Protein 5FV5 (pdb70)

Foldseek 3Di:
DDPDPPPDPQQKADQVQKFFLDAFPAEDDADWDKDKGWRIWGDDDDQKIKTKIKIATDDDWPLFWAWKWKACAAAPVDGIDTCDHPVVPHPNAHTPRIDMDMGIHGWDQGPPNQKIWGAKIKMKTAGRDDRGDVVCVVVDPHDRIDMAIEDDDDDDRRHDHGNYYTIMGGDSSDPPD

Solvent-accessible surface area: 9534 Å² total; per-residue (Å²): 195,67,117,48,84,118,134,36,96,71,66,66,4,38,99,104,53,16,33,30,24,24,161,24,140,104,56,66,126,62,62,1,87,27,64,4,74,8,55,15,3,42,55,9,93,111,64,23,2,45,3,41,1,18,3,78,11,76,27,25,115,50,105,1,1,16,34,1,29,0,40,57,15,58,13,54,110,34,32,77,60,40,1,29,0,41,119,57,138,32,116,98,14,132,68,0,32,140,14,82,16,88,6,83,0,67,5,87,67,10,120,75,104,32,39,10,17,3,68,69,14,46,0,45,1,37,2,4,92,89,74,14,30,90,105,43,8,121,89,31,165,63,61,91,62,13,44,1,37,4,0,37,41,154,42,154,132,22,67,2,202,50,12,33,14,3,27,47,0,8,107,105,4,43,86,128,120

Nearest PDB structures (foldseek):
  5fv6-assembly2_A  TM=9.639E-01  e=2.635E-34  Komagataella phaffii GS115
  5fv6-assembly1_B  TM=9.753E-01  e=4.651E-33  Komagataella phaffii GS115
  4uyr-assembly1_A  TM=8.757E-01  e=4.353E-15  Saccharomyces cerevisiae S288C
  4uyt-assembly1_A  TM=8.354E-01  e=1.433E-14  Saccharomyces cerevisiae S288C
  5ek5-assembly1_A  TM=3.889E-01  e=3.473E-01  Escherichia coli CFT073

Structure (mmCIF, N/CA/C/O backbone):
data_5FV5
#
_entry.id   5FV5
#
_cell.length_a   35.540
_cell.length_b   58.520
_cell.length_c   76.550
_cell.angle_alpha   90.00
_cell.angle_beta   90.00
_cell.angle_gamma   90.00
#
_symmetry.space_group_name_H-M   'P 21 21 21'
#
loop_
_entity.id
_entity.type
_entity.pdbx_description
1 polymer 'Flocculation protein FLO11'
2 non-polymer 'ACETATE ION'
3 water water
#
loop_
_atom_site.group_PDB
_atom_site.id
_atom_site.type_symbol
_atom_site.label_atom_id
_atom_site.label_alt_id
_atom_site.label_comp_id
_atom_site.label_asym_id
_atom_site.label_entity_id
_atom_site.label_seq_id
_atom_site.pdbx_PDB_ins_code
_atom_site.Cartn_x
_atom_site.Cartn_y
_atom_site.Cartn_z
_atom_site.occupancy
_atom_site.B_iso_or_equiv
_atom_site.auth_seq_id
_atom_site.auth_comp_id
_atom_site.auth_asym_id
_atom_site.auth_atom_id
_atom_site.pdbx_PDB_model_num
ATOM 1 N N . VAL A 1 1 ? 12.088 63.835 -17.369 1.00 35.41 16 VAL A N 1
ATOM 2 C CA . VAL A 1 1 ? 11.592 63.711 -15.989 1.00 31.14 16 VAL A CA 1
ATOM 3 C C . VAL A 1 1 ? 11.381 65.154 -15.380 1.00 34.74 16 VAL A C 1
ATOM 4 O O . VAL A 1 1 ? 10.389 65.771 -15.730 1.00 37.96 16 VAL A O 1
ATOM 8 N N . PRO A 1 2 ? 12.277 65.736 -14.560 1.00 33.07 17 PRO A N 1
ATOM 9 C CA . PRO A 1 2 ? 11.828 67.059 -14.033 1.00 28.90 17 PRO A CA 1
ATOM 10 C C . PRO A 1 2 ? 11.894 68.264 -15.000 1.00 29.45 17 P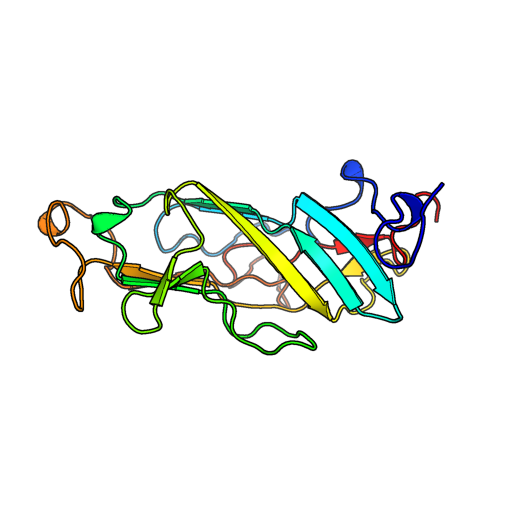RO A C 1
ATOM 11 O O . PRO A 1 2 ? 12.751 68.292 -15.909 1.00 35.82 17 PRO A O 1
ATOM 15 N N . ARG A 1 3 ? 11.017 69.252 -14.755 1.00 28.74 18 ARG A N 1
ATOM 16 C CA . ARG A 1 3 ? 10.928 70.495 -15.527 1.00 28.63 18 ARG A CA 1
ATOM 17 C C . ARG A 1 3 ? 11.573 71.686 -14.800 1.00 28.38 18 ARG A C 1
ATOM 18 O O . ARG A 1 3 ? 11.139 72.840 -14.935 1.00 26.67 18 ARG A O 1
ATOM 20 N N . GLY A 1 4 ? 12.638 71.397 -14.051 1.00 25.62 19 GLY A N 1
ATOM 21 C CA . GLY A 1 4 ? 13.413 72.422 -13.363 1.00 22.76 19 GLY A CA 1
ATOM 22 C C . GLY A 1 4 ? 14.227 71.792 -12.272 1.00 19.32 19 GLY A C 1
ATOM 23 O O . GLY A 1 4 ? 14.388 70.561 -12.239 1.00 25.69 19 GLY A O 1
ATOM 24 N N A SER A 1 5 ? 14.740 72.642 -11.379 0.50 22.87 20 SER A N 1
ATOM 25 N N B SER A 1 5 ? 14.752 72.625 -11.381 0.50 22.87 20 SER A N 1
ATOM 26 C CA A SER A 1 5 ? 15.615 72.243 -10.283 0.50 22.57 20 SER A CA 1
ATOM 27 C CA B SER A 1 5 ? 15.584 72.153 -10.299 0.50 23.03 20 SER A CA 1
ATOM 28 C C A SER A 1 5 ? 14.799 72.034 -9.024 0.50 24.00 20 SER A C 1
ATOM 29 C C B SER A 1 5 ? 14.781 72.003 -9.035 0.50 24.18 20 SER A C 1
ATOM 30 O O A SER A 1 5 ? 13.713 72.605 -8.887 0.50 25.58 20 SER A O 1
ATOM 31 O O B SER A 1 5 ? 13.700 72.584 -8.901 0.50 25.86 20 SER A O 1
ATOM 36 N N . HIS A 1 6 ? 15.337 71.223 -8.112 1.00 27.47 21 HIS A N 1
ATOM 37 C CA . HIS A 1 6 ? 14.751 70.978 -6.774 1.00 33.58 21 HIS A CA 1
ATOM 38 C C . HIS A 1 6 ? 13.425 70.160 -6.799 1.00 39.77 21 HIS A C 1
ATOM 39 O O . HIS A 1 6 ? 12.616 70.246 -5.864 1.00 44.41 21 HIS A O 1
ATOM 46 N N . MET A 1 7 ? 13.222 69.367 -7.863 1.00 37.04 22 MET A N 1
ATOM 47 C CA . MET A 1 7 ? 12.064 68.454 -8.001 1.00 40.92 22 MET A CA 1
ATOM 48 C C . MET A 1 7 ? 12.514 67.050 -8.370 1.00 46.00 22 MET A C 1
ATOM 49 O O . MET A 1 7 ? 11.712 66.249 -8.866 1.00 52.35 22 MET A O 1
ATOM 54 N N . SER A 1 8 ? 13.789 66.757 -8.145 1.00 47.28 23 SER A N 1
ATOM 55 C CA . SER A 1 8 ? 14.400 65.533 -8.633 1.00 49.91 23 SER A CA 1
ATOM 56 C C . SER A 1 8 ? 14.326 64.496 -7.523 1.00 47.11 23 SER A C 1
ATOM 57 O O . SER A 1 8 ? 14.901 64.687 -6.443 1.00 56.53 23 SER A O 1
ATOM 60 N N . SER A 1 9 ? 13.611 63.405 -7.791 1.00 36.32 24 SER A N 1
ATOM 61 C CA . SER A 1 9 ? 13.637 62.240 -6.916 1.00 38.20 24 SER A CA 1
ATOM 62 C C . SER A 1 9 ? 15.048 61.627 -6.776 1.00 32.28 24 SER A C 1
ATOM 63 O O . SER A 1 9 ? 15.341 61.018 -5.747 1.00 34.18 24 SER A O 1
ATOM 66 N N . GLY A 1 10 ? 15.920 61.816 -7.778 1.00 29.65 25 GLY A N 1
ATOM 67 C CA . GLY A 1 10 ? 17.296 61.256 -7.766 1.00 27.70 25 GLY A CA 1
ATOM 68 C C . GLY A 1 10 ? 18.246 61.789 -6.688 1.00 25.37 25 GLY A C 1
ATOM 69 O O . GLY A 1 10 ? 19.329 61.227 -6.463 1.00 24.78 25 GLY A O 1
ATOM 70 N N . LYS A 1 11 ? 17.877 62.897 -6.044 1.00 22.60 26 LYS A N 1
ATOM 71 C CA . LYS A 1 11 ? 18.685 63.465 -4.943 1.00 19.36 26 LYS A CA 1
ATOM 72 C C . LYS A 1 11 ? 18.117 63.098 -3.574 1.00 16.75 26 LYS A C 1
ATOM 73 O O . LYS A 1 11 ? 18.590 63.592 -2.556 1.00 16.90 26 LYS A O 1
ATOM 79 N N . THR A 1 12 ? 17.077 62.276 -3.563 1.00 16.68 27 THR A N 1
ATOM 80 C CA . THR A 1 12 ? 16.454 61.827 -2.342 1.00 16.66 27 THR A CA 1
ATOM 81 C C . THR A 1 12 ? 17.091 60.537 -1.809 1.00 16.03 27 THR A C 1
ATOM 82 O O . THR A 1 12 ? 17.273 59.553 -2.518 1.00 17.28 27 THR A O 1
ATOM 86 N N . CYS A 1 13 ? 17.427 60.572 -0.532 1.00 15.97 28 CYS A N 1
ATOM 87 C CA . CYS A 1 13 ? 18.040 59.443 0.158 1.00 15.65 28 CYS A CA 1
ATOM 88 C C . CYS A 1 13 ? 17.091 58.258 0.258 1.00 15.87 28 CYS A C 1
ATOM 89 O O . CYS A 1 13 ? 15.885 58.451 0.455 1.00 16.00 28 CYS A O 1
ATOM 92 N N . PRO A 1 14 ? 17.622 57.027 0.149 1.00 16.27 29 PRO A N 1
ATOM 93 C CA . PRO A 1 14 ? 16.830 55.865 0.560 1.00 16.29 29 PRO A CA 1
ATOM 94 C C . PRO A 1 14 ? 16.467 56.022 2.011 1.00 15.04 29 PRO A C 1
ATOM 95 O O . PRO A 1 14 ? 17.350 56.327 2.832 1.00 16.37 29 PRO A O 1
ATOM 99 N N . THR A 1 15 ? 15.195 55.835 2.348 1.00 16.57 30 THR A N 1
ATOM 100 C CA . THR A 1 15 ? 14.774 56.005 3.743 1.00 19.07 30 THR A CA 1
ATOM 101 C C . THR A 1 15 ? 15.430 54.977 4.665 1.00 18.79 30 THR A C 1
ATOM 102 O O . THR A 1 15 ? 15.666 55.269 5.840 1.00 17.55 30 THR A O 1
ATOM 106 N N . SER A 1 16 ? 15.769 53.793 4.143 1.00 17.69 31 SER A N 1
ATOM 107 C CA . SER A 1 16 ? 16.490 52.776 4.946 1.00 18.38 31 SER A CA 1
ATOM 108 C C . SER A 1 16 ? 17.875 53.202 5.390 1.00 17.89 31 SER A C 1
ATOM 109 O O . SER A 1 16 ? 18.425 52.635 6.343 1.00 22.17 31 SER A O 1
ATOM 112 N N . GLU A 1 17 ? 18.433 54.194 4.707 1.00 15.79 32 GLU A N 1
ATOM 113 C CA . GLU A 1 17 ? 19.765 54.689 5.018 1.00 16.56 32 GLU A CA 1
ATOM 114 C C . GLU A 1 17 ? 19.779 55.959 5.866 1.00 13.16 32 GLU A C 1
ATOM 115 O O . GLU A 1 17 ? 20.854 56.482 6.129 1.00 13.42 32 GLU A O 1
ATOM 121 N N . VAL A 1 18 ? 18.604 56.428 6.295 1.00 12.26 33 VAL A N 1
ATOM 122 C CA . VAL A 1 18 ? 18.495 57.583 7.157 1.00 11.53 33 VAL A CA 1
ATOM 123 C C . VAL A 1 18 ? 18.320 56.997 8.558 1.00 10.76 33 VAL A C 1
ATOM 124 O O . VAL A 1 18 ? 17.328 56.341 8.827 1.00 13.24 33 VAL A O 1
ATOM 128 N N . SER A 1 19 ? 19.305 57.188 9.430 1.00 10.77 34 SER A N 1
ATOM 129 C CA . SER A 1 19 ? 19.298 56.485 10.731 1.00 10.81 34 SER A CA 1
ATOM 130 C C . SER A 1 19 ? 20.122 57.232 11.771 1.00 9.41 34 SER A C 1
ATOM 131 O O . SER A 1 19 ? 20.824 58.200 11.437 1.00 9.75 34 SER A O 1
ATOM 134 N N . PRO A 1 20 ? 20.051 56.782 13.032 1.00 9.59 35 PRO A N 1
ATOM 135 C CA . PRO A 1 20 ? 20.826 57.489 14.054 1.00 9.72 35 PRO A CA 1
ATOM 136 C C . PRO A 1 20 ? 22.307 57.541 13.762 1.00 8.88 35 PRO A C 1
ATOM 137 O O . PRO A 1 20 ? 22.893 56.550 13.341 1.00 10.36 35 PRO A O 1
ATOM 141 N N . ALA A 1 21 ? 22.906 58.691 14.023 1.00 9.50 36 ALA A N 1
ATOM 142 C CA . ALA A 1 21 ? 24.356 58.852 13.869 1.00 9.56 36 ALA A CA 1
ATOM 143 C C . ALA A 1 21 ? 25.115 58.270 15.041 1.00 9.15 36 ALA A C 1
ATOM 144 O O . ALA A 1 21 ? 26.346 58.151 14.961 1.00 11.43 36 ALA A O 1
ATOM 146 N N . CYS A 1 22 ? 24.432 57.935 16.132 1.00 9.16 37 CYS A N 1
ATOM 147 C CA . CYS A 1 22 ? 25.064 57.311 17.286 1.00 8.58 37 CYS A CA 1
ATOM 148 C C . CYS A 1 22 ? 24.047 56.580 18.120 1.00 8.39 37 CYS A C 1
ATOM 149 O O . CYS A 1 22 ? 22.855 56.809 17.966 1.00 9.27 37 CYS A O 1
ATOM 152 N N . TYR A 1 23 ? 24.556 55.763 19.025 1.00 8.45 38 TYR A N 1
ATOM 153 C CA . TYR A 1 23 ? 23.780 54.961 19.923 1.00 8.92 38 TYR A CA 1
ATOM 154 C C . TYR A 1 23 ? 24.343 55.152 21.330 1.00 8.20 38 TYR A C 1
ATOM 155 O O . TYR A 1 23 ? 25.522 55.517 21.507 1.00 9.80 38 TYR A O 1
ATOM 164 N N . ALA A 1 24 ? 23.528 54.917 22.355 1.00 8.61 39 ALA A N 1
ATOM 165 C CA . ALA A 1 24 ? 23.979 55.073 23.748 1.00 9.79 39 ALA A CA 1
ATOM 166 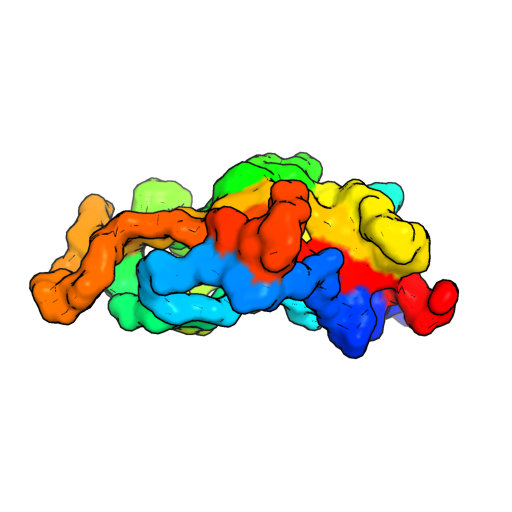C C . ALA A 1 24 ? 23.350 54.024 24.618 1.00 9.41 39 ALA A C 1
ATOM 167 O O . ALA A 1 24 ? 22.222 53.579 24.347 1.00 10.07 39 ALA A O 1
ATOM 169 N N . ASN A 1 25 ? 24.091 53.623 25.647 1.00 9.53 40 ASN A N 1
ATOM 170 C CA . ASN A 1 25 ? 23.525 52.798 26.699 1.00 9.60 40 ASN A CA 1
ATOM 171 C C . ASN A 1 25 ? 22.638 53.555 27.677 1.00 10.83 40 ASN A C 1
ATOM 172 O O . ASN A 1 25 ? 21.856 52.932 28.369 1.00 12.86 40 ASN A O 1
ATOM 177 N N . GLN A 1 26 ? 22.744 54.874 27.686 1.00 10.56 41 GLN A N 1
ATOM 178 C CA . GLN A 1 26 ? 21.944 55.726 28.559 1.00 11.07 41 GLN A CA 1
ATOM 179 C C . GLN A 1 26 ? 21.805 57.071 27.856 1.00 9.98 41 GLN A C 1
ATOM 180 O O . GLN A 1 26 ? 22.803 57.723 27.545 1.00 12.43 41 GLN A O 1
ATOM 186 N N . TRP A 1 27 ? 20.558 57.465 27.628 1.00 11.25 42 TRP A N 1
ATOM 187 C CA . TRP A 1 27 ? 20.200 58.805 27.165 1.00 12.06 42 TRP A CA 1
ATOM 188 C C . TRP A 1 27 ? 19.543 59.538 28.316 1.00 13.53 42 TRP A C 1
ATOM 189 O O . TRP A 1 27 ? 19.079 58.925 29.273 1.00 15.74 42 TRP A O 1
ATOM 200 N N . GLU A 1 28 ? 19.452 60.855 28.194 1.00 12.58 43 GLU A N 1
ATOM 201 C CA . GLU A 1 28 ? 18.670 61.655 29.146 1.00 13.98 43 GLU A CA 1
ATOM 202 C C . GLU A 1 2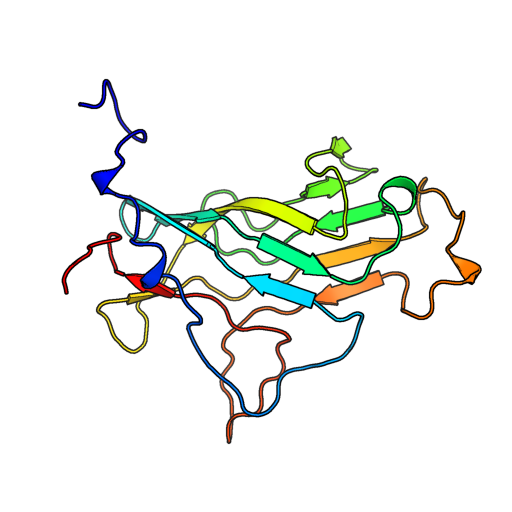8 ? 17.190 61.233 29.048 1.00 14.68 43 GLU A C 1
ATOM 203 O O . GLU A 1 28 ? 16.673 61.094 27.947 1.00 14.97 43 GLU A O 1
ATOM 209 N N . THR A 1 29 ? 16.514 61.056 30.175 1.00 16.14 44 THR A N 1
ATOM 210 C CA . THR A 1 29 ? 15.088 60.659 30.189 1.00 18.72 44 THR A CA 1
ATOM 211 C C . THR A 1 29 ? 14.231 61.600 31.046 1.00 18.42 44 THR A C 1
ATOM 212 O O . THR A 1 29 ? 13.135 61.241 31.487 1.00 20.73 44 THR A O 1
ATOM 216 N N . THR A 1 30 ? 14.721 62.819 31.255 1.00 16.31 45 THR A N 1
ATOM 217 C CA . THR A 1 30 ? 13.916 63.899 31.793 1.00 16.33 45 THR A CA 1
ATOM 218 C C . THR A 1 30 ? 12.817 64.286 30.793 1.00 15.06 45 THR A C 1
ATOM 219 O O . THR A 1 30 ? 12.973 64.127 29.570 1.00 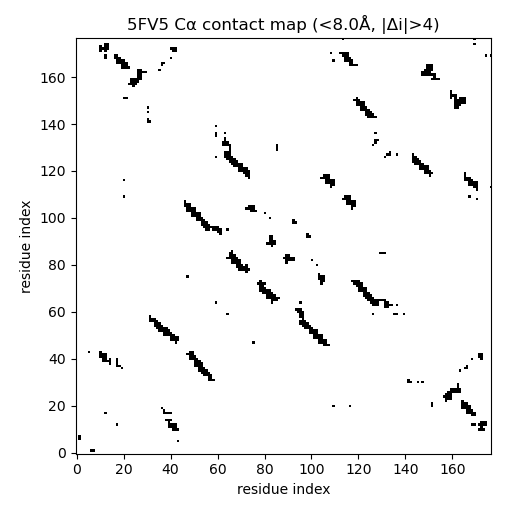15.02 45 THR A O 1
ATOM 223 N N . PHE A 1 31 ? 11.700 64.765 31.331 1.00 15.00 46 PHE A N 1
ATOM 224 C CA . PHE A 1 31 ? 10.610 65.341 30.554 1.00 12.97 46 PHE A CA 1
ATOM 225 C C . PHE A 1 31 ? 9.758 64.258 29.866 1.00 12.77 46 PHE A C 1
ATOM 226 O O . PHE A 1 31 ? 10.091 63.091 29.958 1.00 14.59 46 PHE A O 1
ATOM 234 N N . PRO A 1 32 ? 8.608 64.639 29.253 1.00 12.68 47 PRO A N 1
ATOM 235 C CA . PRO A 1 32 ? 7.746 63.576 28.768 1.00 13.34 47 PRO A CA 1
ATOM 236 C C . PRO A 1 32 ? 8.448 62.710 27.703 1.00 12.41 47 PRO A C 1
ATOM 237 O O . PRO A 1 32 ? 9.288 63.209 26.955 1.00 13.21 47 PRO A O 1
ATOM 241 N N . PRO A 1 33 ? 8.084 61.420 27.630 1.00 13.86 48 PRO A N 1
ATOM 242 C CA . PRO A 1 33 ? 8.671 60.581 26.611 1.00 13.97 48 PRO A CA 1
ATOM 243 C C . PRO A 1 33 ? 8.467 61.164 25.215 1.00 12.24 48 PRO A C 1
ATOM 244 O O . PRO A 1 33 ? 7.427 61.782 24.936 1.00 13.16 48 PRO A O 1
ATOM 248 N N . SER A 1 34 ? 9.472 60.978 24.361 1.00 10.98 49 SER A N 1
ATOM 249 C CA . SER A 1 34 ? 9.448 61.475 23.005 1.00 11.30 49 SER A CA 1
ATOM 250 C C . SER A 1 34 ? 10.169 60.533 22.051 1.00 10.31 49 SER A C 1
ATOM 251 O O . SER A 1 34 ? 11.056 59.768 22.457 1.00 12.29 49 SER A O 1
ATOM 254 N N . ASP A 1 35 ? 9.819 60.649 20.785 1.00 9.70 50 ASP A N 1
ATOM 255 C CA . ASP A 1 35 ? 10.485 59.966 19.682 1.00 9.54 50 ASP A CA 1
ATOM 256 C C . ASP A 1 35 ? 10.689 61.044 18.636 1.00 9.26 50 ASP A C 1
ATOM 257 O O . ASP A 1 35 ? 9.724 61.538 18.045 1.00 10.37 50 ASP A O 1
ATOM 262 N N . ILE A 1 36 ? 11.958 61.413 18.423 1.00 9.14 51 ILE A N 1
ATOM 263 C CA . ILE A 1 36 ? 12.306 62.563 17.594 1.00 9.56 51 ILE A CA 1
ATOM 264 C C . ILE A 1 36 ? 13.355 62.046 16.643 1.00 8.88 51 ILE A C 1
ATOM 265 O O . ILE A 1 36 ? 14.384 61.487 17.079 1.00 10.27 51 ILE A O 1
ATOM 270 N N . LYS A 1 37 ? 13.122 62.219 15.358 1.00 9.06 52 LYS A N 1
ATOM 271 C CA . LYS A 1 37 ? 13.975 61.546 14.384 1.00 10.32 52 LYS A CA 1
ATOM 272 C C . LYS A 1 37 ? 13.892 62.231 13.032 1.00 9.65 52 LYS A C 1
ATOM 273 O O . LYS A 1 37 ? 13.005 63.013 12.805 1.00 11.68 52 LYS A O 1
ATOM 279 N N . ILE A 1 38 ? 14.847 61.957 12.154 1.00 9.64 53 ILE A N 1
ATOM 280 C CA . ILE A 1 38 ? 14.772 62.376 10.751 1.00 8.78 53 ILE A CA 1
ATOM 281 C C . ILE A 1 38 ? 14.259 61.186 9.977 1.00 9.34 53 ILE A C 1
ATOM 282 O O . ILE A 1 38 ? 14.767 60.094 10.1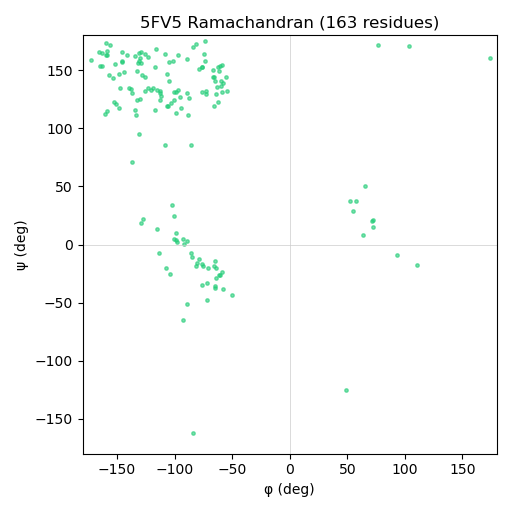33 1.00 10.14 53 ILE A O 1
ATOM 287 N N . THR A 1 39 ? 13.266 61.426 9.109 1.00 9.96 54 THR A N 1
ATOM 288 C CA . THR A 1 39 ? 12.641 60.345 8.368 1.00 10.81 54 THR A CA 1
ATOM 289 C C . THR A 1 39 ? 12.913 60.421 6.860 1.00 11.47 54 THR A C 1
ATOM 290 O O . THR A 1 39 ? 12.512 59.512 6.134 1.00 14.18 54 THR A O 1
ATOM 294 N N . GLY A 1 40 ? 13.541 61.500 6.382 1.00 11.29 55 GLY A N 1
ATOM 295 C CA . GLY A 1 40 ? 13.855 61.643 4.986 1.00 12.66 55 GLY A CA 1
ATOM 296 C C . GLY A 1 40 ? 14.863 62.749 4.809 1.00 11.04 55 GLY A C 1
ATOM 297 O O . GLY A 1 40 ? 14.956 63.660 5.641 1.00 11.89 55 GLY A O 1
ATOM 298 N N . ALA A 1 41 ? 15.632 62.640 3.732 1.00 11.60 56 ALA A N 1
ATOM 299 C CA . ALA A 1 41 ? 16.636 63.625 3.409 1.00 10.98 56 ALA A CA 1
ATOM 300 C C . ALA A 1 41 ? 16.770 63.716 1.894 1.00 12.11 56 ALA A C 1
ATOM 301 O O . ALA A 1 41 ? 16.613 62.714 1.191 1.00 13.37 56 ALA A O 1
ATOM 303 N N . THR A 1 42 ? 17.064 64.931 1.437 1.00 12.67 57 THR A N 1
ATOM 304 C CA . THR A 1 42 ? 17.303 65.233 0.031 1.00 12.52 57 THR A CA 1
ATOM 305 C C . THR A 1 42 ? 18.523 66.166 -0.049 1.00 13.18 57 THR A C 1
ATOM 306 O O . THR A 1 42 ? 18.618 67.181 0.682 1.00 13.93 57 THR A O 1
ATOM 310 N N . TRP A 1 43 ? 19.454 65.809 -0.904 1.00 12.72 58 TRP A N 1
ATOM 311 C CA . TRP A 1 43 ? 20.619 66.631 -1.126 1.00 14.67 58 TRP A CA 1
ATOM 312 C C . TRP A 1 43 ? 20.263 67.876 -1.916 1.00 14.09 58 TRP A C 1
ATOM 313 O O . TRP A 1 43 ? 19.570 67.782 -2.929 1.00 17.56 58 TRP A O 1
ATOM 324 N N . VAL A 1 44 ? 20.682 69.036 -1.426 1.00 14.47 59 VAL A N 1
ATOM 325 C CA . VAL A 1 44 ? 20.512 70.281 -2.173 1.00 14.86 59 VAL A CA 1
ATOM 326 C C . VAL A 1 44 ? 21.762 70.545 -2.991 1.00 16.72 59 VAL A C 1
ATOM 327 O O . VAL A 1 44 ? 21.724 70.512 -4.244 1.00 19.64 59 VAL A O 1
ATOM 331 N N . GLN A 1 45 ? 22.864 70.782 -2.287 1.00 15.10 60 GLN A N 1
ATOM 332 C CA . GLN A 1 45 ? 24.157 71.037 -2.907 1.00 16.22 60 GLN A CA 1
ATOM 333 C C . GLN A 1 45 ? 25.167 71.068 -1.797 1.00 15.34 60 GLN A C 1
ATOM 334 O O . GLN A 1 45 ? 24.812 71.368 -0.646 1.00 16.52 60 GLN A O 1
ATOM 340 N N . ASP A 1 46 ? 26.435 70.849 -2.129 1.00 18.29 61 ASP A N 1
ATOM 341 C CA . ASP A 1 46 ? 27.515 70.976 -1.150 1.00 18.11 61 ASP A CA 1
ATOM 342 C C . ASP A 1 46 ? 27.161 70.207 0.152 1.00 15.66 61 ASP A C 1
ATOM 343 O O . ASP A 1 46 ? 26.846 69.019 0.064 1.00 17.70 61 ASP A O 1
ATOM 348 N N . ASN A 1 47 ? 27.200 70.871 1.314 1.00 14.65 62 ASN A N 1
ATOM 349 C CA . ASN A 1 47 ? 26.867 70.236 2.596 1.00 13.79 62 ASN A CA 1
ATOM 350 C C . ASN A 1 47 ? 25.455 70.571 3.068 1.00 13.83 62 ASN A C 1
ATOM 351 O O . ASN A 1 47 ? 25.175 70.447 4.248 1.00 18.95 62 ASN A O 1
ATOM 356 N N . ILE A 1 48 ? 24.564 70.909 2.145 1.00 13.29 63 ILE A N 1
ATOM 357 C CA . ILE A 1 48 ? 23.228 71.359 2.512 1.00 13.64 63 ILE A CA 1
ATOM 358 C C . ILE A 1 48 ? 22.232 70.314 2.063 1.00 13.69 63 ILE A C 1
ATOM 359 O O . ILE A 1 48 ? 22.249 69.897 0.897 1.00 13.63 63 ILE A O 1
ATOM 364 N N . TYR A 1 49 ? 21.353 69.933 2.998 1.00 11.00 64 TYR A N 1
ATOM 365 C CA . TYR A 1 49 ? 20.302 68.958 2.749 1.00 10.65 64 TYR A CA 1
ATOM 366 C C . TYR A 1 49 ? 18.999 69.481 3.281 1.00 11.00 64 TYR A C 1
ATOM 367 O O . TYR A 1 49 ? 18.975 70.205 4.275 1.00 12.11 64 TYR A O 1
ATOM 376 N N . ASP A 1 50 ? 17.915 69.088 2.619 1.00 10.03 65 ASP A N 1
ATOM 377 C CA . ASP A 1 50 ? 16.571 69.293 3.152 1.00 11.69 65 ASP A CA 1
ATOM 378 C C . ASP A 1 50 ? 16.143 67.984 3.794 1.00 11.93 65 ASP A C 1
ATOM 379 O O . ASP A 1 50 ? 16.230 66.928 3.173 1.00 14.30 65 ASP A O 1
ATOM 384 N N . VAL A 1 51 ? 15.636 68.062 5.015 1.00 11.56 66 VAL A N 1
ATOM 385 C CA . VAL A 1 51 ? 15.280 66.877 5.755 1.00 11.62 66 VAL A CA 1
ATOM 386 C C . VAL A 1 51 ? 13.882 67.012 6.331 1.00 11.76 66 VAL A C 1
ATOM 387 O O . VAL A 1 51 ? 13.388 68.142 6.509 1.00 12.85 66 VAL A O 1
ATOM 391 N N . THR A 1 52 ? 13.274 65.862 6.631 1.00 10.63 67 THR A N 1
ATOM 392 C CA . THR A 1 52 ? 11.999 65.814 7.338 1.00 10.17 67 THR A CA 1
ATOM 393 C C . THR A 1 52 ? 12.264 65.363 8.759 1.00 9.25 67 THR A C 1
ATOM 394 O O . THR A 1 52 ? 12.793 64.266 8.991 1.00 9.65 67 THR A O 1
ATOM 398 N N . LEU A 1 53 ? 11.909 66.225 9.699 1.00 9.32 68 LEU A N 1
ATOM 399 C CA A LEU A 1 53 ? 11.980 65.874 11.104 0.60 9.15 68 LEU A CA 1
ATOM 400 C CA B LEU A 1 53 ? 11.975 65.930 11.125 0.40 9.42 68 LEU A CA 1
ATOM 401 C C . LEU A 1 53 ? 10.596 65.449 11.565 1.00 9.47 68 LEU A C 1
ATOM 402 O O . LEU A 1 53 ? 9.585 66.123 11.294 1.00 11.21 68 LEU A O 1
ATOM 411 N N . SER A 1 54 ? 10.564 64.332 12.268 1.00 9.31 69 SER A N 1
ATOM 412 C CA . SER A 1 54 ? 9.337 63.789 12.840 1.00 9.10 69 SER A CA 1
ATOM 413 C C . SER A 1 54 ? 9.446 63.875 14.376 1.00 9.26 69 SER A C 1
ATOM 414 O O . SER A 1 54 ? 10.467 63.488 14.955 1.00 10.09 69 SER A O 1
ATOM 417 N N . TYR A 1 55 ? 8.398 64.391 15.014 1.00 10.17 70 TYR A N 1
ATOM 418 C CA . TYR A 1 55 ? 8.317 64.526 16.439 1.00 10.35 70 TYR A CA 1
ATOM 419 C C . TYR A 1 55 ? 7.059 63.864 16.925 1.00 10.47 70 TYR A C 1
ATOM 420 O O . TYR A 1 55 ? 5.963 64.119 16.417 1.00 10.36 70 TYR A O 1
ATOM 429 N N . GLU A 1 56 ? 7.215 63.059 17.962 1.00 10.64 71 GLU A N 1
ATOM 430 C CA . GLU A 1 56 ? 6.105 62.481 18.697 1.00 11.58 71 GLU A CA 1
ATOM 431 C C . GLU A 1 56 ? 6.448 62.570 20.172 1.00 10.22 71 GLU A C 1
ATOM 432 O O . GLU A 1 56 ? 7.579 62.239 20.550 1.00 11.90 71 GLU A O 1
ATOM 438 N N . ALA A 1 57 ? 5.502 63.019 21.005 1.00 10.47 72 ALA A N 1
ATOM 439 C CA . ALA A 1 57 ? 5.795 63.111 22.428 1.00 12.17 72 ALA A CA 1
ATOM 440 C C . ALA A 1 57 ? 4.518 63.223 23.197 1.00 11.06 72 ALA A C 1
ATOM 441 O O . ALA A 1 57 ? 3.510 63.745 22.683 1.00 12.02 72 ALA A O 1
ATOM 443 N N . GLU A 1 58 ? 4.565 62.781 24.454 1.00 10.98 73 GLU A N 1
ATOM 444 C CA . GLU A 1 58 ? 3.441 62.932 25.355 1.00 12.06 73 GLU A CA 1
ATOM 445 C C . GLU A 1 58 ? 3.230 64.422 25.552 1.00 13.11 73 GLU A C 1
ATOM 446 O O . GLU A 1 58 ? 4.185 65.146 25.873 1.00 12.75 73 GLU A O 1
ATOM 452 N N . SER A 1 59 ? 1.975 64.866 25.362 1.00 12.14 74 SER A N 1
ATOM 453 C CA . SER A 1 59 ? 1.627 66.276 25.240 1.00 13.17 74 SER A CA 1
ATOM 454 C C . SER A 1 59 ? 0.266 66.605 25.837 1.00 13.79 74 SER A C 1
ATOM 455 O O . SER A 1 59 ? -0.553 65.729 26.069 1.00 17.84 74 SER A O 1
ATOM 458 N N . LEU A 1 60 ? 0.050 67.901 26.020 1.00 13.88 75 LEU A N 1
ATOM 459 C CA . LEU A 1 60 ? -1.285 68.468 26.209 1.00 15.31 75 LEU A CA 1
ATOM 460 C C . LEU A 1 60 ? -1.895 68.699 24.805 1.00 14.14 75 LEU A C 1
ATOM 461 O O . LEU A 1 60 ? -1.467 68.050 23.864 1.00 13.08 75 LEU A O 1
ATOM 466 N N . GLU A 1 61 ? -2.936 69.521 24.689 1.00 12.39 76 GLU A N 1
ATOM 467 C CA . GLU A 1 61 ? -3.632 69.711 23.427 1.00 12.80 76 GLU A CA 1
ATOM 468 C C . GLU A 1 61 ? -3.112 70.952 22.726 1.00 12.42 76 GLU A C 1
ATOM 469 O O . GLU A 1 61 ? -2.440 71.804 23.326 1.00 12.23 76 GLU A O 1
ATOM 475 N N . LEU A 1 62 ? -3.392 71.049 21.443 1.00 11.60 77 LEU A N 1
ATOM 476 C CA . LEU A 1 62 ? -2.950 72.217 20.671 1.00 12.42 77 LEU A CA 1
ATOM 477 C C . LEU A 1 62 ? -3.332 73.530 21.361 1.00 11.40 77 LEU A C 1
ATOM 478 O O . LEU A 1 62 ? -2.531 74.449 21.431 1.00 12.54 77 LEU A O 1
ATOM 483 N N . GLU A 1 63 ? -4.558 73.618 21.876 1.00 12.16 78 GLU A N 1
ATOM 484 C CA . GLU A 1 63 ? -5.001 74.835 22.535 1.00 12.56 78 GLU A CA 1
ATOM 485 C C . GLU A 1 63 ? -4.151 75.267 23.735 1.00 12.72 78 GLU A C 1
ATOM 486 O O . GLU A 1 63 ? -4.164 76.429 24.102 1.00 12.79 78 GLU A O 1
ATOM 492 N N . ASN A 1 64 ? -3.451 74.313 24.356 1.00 11.82 79 ASN A N 1
ATOM 493 C CA . ASN A 1 64 ? -2.603 74.577 25.499 1.00 11.53 79 ASN A CA 1
ATOM 494 C C . ASN A 1 64 ? -1.196 75.019 25.113 1.00 11.49 79 ASN A C 1
ATOM 495 O O . ASN A 1 64 ? -0.410 75.376 25.977 1.00 12.49 79 ASN A O 1
ATOM 500 N N . LEU A 1 65 ? -0.869 74.972 23.827 1.00 11.36 80 LEU A N 1
ATOM 501 C CA . LEU A 1 65 ? 0.510 75.157 23.409 1.00 10.29 80 LEU A CA 1
ATOM 502 C C . LEU A 1 65 ? 0.799 76.645 23.201 1.00 10.39 80 LEU A C 1
ATOM 503 O O . LEU A 1 65 ? 0.113 77.345 22.450 1.00 11.68 80 LEU A O 1
ATOM 508 N N . THR A 1 66 ? 1.844 77.122 23.865 1.00 10.33 81 THR A N 1
ATOM 509 C CA . THR A 1 66 ? 2.283 78.499 23.727 1.00 9.51 81 THR A CA 1
ATOM 510 C C . THR A 1 66 ? 3.285 78.633 22.585 1.00 10.62 81 THR A C 1
ATOM 511 O O . THR A 1 66 ? 3.146 79.513 21.712 1.00 10.48 81 THR A O 1
ATOM 515 N N . GLU A 1 67 ? 4.322 77.793 22.602 1.00 9.20 82 GLU A N 1
ATOM 516 C CA . GLU A 1 67 ? 5.365 77.872 21.602 1.00 8.88 82 GLU A CA 1
ATOM 517 C C . GLU A 1 67 ? 6.067 76.526 21.508 1.00 8.84 82 GLU A C 1
ATOM 518 O O . GLU A 1 67 ? 6.193 75.818 22.509 1.00 10.15 82 GLU A O 1
ATOM 524 N N . LEU A 1 68 ? 6.498 76.184 20.299 1.00 8.76 83 LEU A N 1
ATOM 525 C CA . LEU A 1 68 ? 7.185 74.911 20.051 1.00 9.00 83 LEU A CA 1
ATOM 526 C C . LEU A 1 68 ? 8.149 75.212 18.944 1.00 8.29 83 LEU A C 1
ATOM 527 O O . LEU A 1 68 ? 7.735 75.603 17.863 1.00 8.75 83 LEU A O 1
ATOM 532 N N . LYS A 1 69 ? 9.451 75.077 19.220 1.00 8.23 84 LYS A N 1
ATOM 533 C CA . LYS A 1 69 ? 10.455 75.507 18.257 1.00 8.68 84 LYS A CA 1
ATOM 534 C C . LYS A 1 69 ? 11.744 74.708 18.344 1.00 8.57 84 LYS A C 1
ATOM 535 O O . LYS A 1 69 ? 12.129 74.231 19.417 1.00 9.51 84 LYS A O 1
ATOM 541 N N A ILE A 1 70 ? 12.385 74.560 17.195 0.50 9.32 85 ILE A N 1
ATOM 542 N N B ILE A 1 70 ? 12.359 74.545 17.177 0.50 9.06 85 ILE A N 1
ATOM 543 C CA A ILE A 1 70 ? 13.734 74.056 17.103 0.50 10.44 85 ILE A CA 1
ATOM 544 C CA B ILE A 1 70 ? 13.731 74.112 17.037 0.50 9.86 85 ILE A CA 1
ATOM 545 C C A ILE A 1 70 ? 14.642 75.264 17.211 0.50 10.29 85 ILE A C 1
ATOM 546 C C B ILE A 1 70 ? 14.590 75.337 17.293 0.50 10.24 85 ILE A C 1
ATOM 547 O O A ILE A 1 70 ? 14.412 76.273 16.541 0.50 10.01 85 ILE A O 1
ATOM 548 O O B ILE A 1 70 ? 14.269 76.436 16.833 0.50 9.88 85 ILE A O 1
ATOM 557 N N . ILE A 1 71 ? 15.649 75.179 18.083 1.00 10.98 86 ILE A N 1
ATOM 558 C CA . ILE A 1 71 ? 16.616 76.262 18.239 1.00 11.62 86 ILE A CA 1
ATOM 559 C C . ILE A 1 71 ? 18.028 75.680 18.189 1.00 10.26 86 ILE A C 1
ATOM 560 O O . ILE A 1 71 ? 18.225 74.504 18.382 1.00 11.61 86 ILE A O 1
ATOM 565 N N . GLY A 1 72 ? 19.006 76.534 17.939 1.00 9.97 87 GLY A N 1
ATOM 566 C CA . GLY A 1 72 ? 20.384 76.048 17.812 1.00 10.59 87 GLY A CA 1
ATOM 567 C C . GLY A 1 72 ? 20.649 75.263 16.528 1.00 10.80 87 GLY A C 1
ATOM 568 O O . GLY A 1 72 ? 21.639 74.526 16.434 1.00 13.19 87 GLY A O 1
ATOM 569 N N . LEU A 1 73 ? 19.826 75.451 15.513 1.00 10.18 88 LEU A N 1
ATOM 570 C CA . LEU A 1 73 ? 19.969 74.719 14.262 1.00 11.05 88 LEU A CA 1
ATOM 571 C C . LEU A 1 73 ? 21.123 75.277 13.437 1.00 11.69 88 LEU A C 1
ATOM 572 O O . LEU A 1 73 ? 21.215 76.486 13.233 1.00 13.76 88 LEU A O 1
ATOM 577 N N . ASN A 1 74 ? 21.980 74.402 12.951 1.00 10.63 89 ASN A N 1
ATOM 578 C CA A ASN A 1 74 ? 23.031 74.819 12.018 0.70 11.17 89 ASN A CA 1
ATOM 579 C CA B ASN A 1 74 ? 23.030 74.807 12.015 0.30 11.33 89 ASN A CA 1
ATOM 580 C C . ASN A 1 74 ? 22.465 74.699 10.615 1.00 10.76 89 ASN A C 1
ATOM 581 O O . ASN A 1 74 ? 22.316 73.577 10.072 1.00 12.26 89 ASN A O 1
ATOM 590 N N . SER A 1 75 ? 22.111 75.849 10.047 1.00 11.85 90 SER A N 1
ATOM 591 C CA . SER A 1 75 ? 21.309 75.878 8.842 1.00 11.49 90 SER A CA 1
ATOM 592 C C . SER A 1 75 ? 21.597 77.157 8.072 1.00 12.79 90 SER A C 1
ATOM 593 O O . SER A 1 75 ? 21.758 78.220 8.681 1.00 14.76 90 SER A O 1
ATOM 596 N N . PRO A 1 76 ? 21.616 77.086 6.737 1.00 14.07 91 PRO A N 1
ATOM 597 C CA . PRO A 1 76 ? 21.762 78.332 5.965 1.00 15.61 91 PRO A CA 1
ATOM 598 C C . PRO A 1 76 ? 20.584 79.300 6.086 1.00 17.10 91 PRO A C 1
ATOM 599 O O . PRO A 1 76 ? 20.730 80.465 5.710 1.00 19.21 91 PRO A O 1
ATOM 603 N N . THR A 1 77 ? 19.415 78.818 6.537 1.00 16.31 92 THR A N 1
ATOM 604 C CA . THR A 1 77 ? 18.244 79.668 6.740 1.00 17.86 92 THR A CA 1
ATOM 605 C C . THR A 1 77 ? 18.049 80.087 8.212 1.00 17.72 92 THR A C 1
ATOM 606 O O . THR A 1 77 ? 17.020 80.649 8.545 1.00 25.03 92 THR A O 1
ATOM 610 N N . GLY A 1 78 ? 19.039 79.824 9.057 1.00 17.49 93 GLY A N 1
ATOM 611 C CA . GLY A 1 78 ? 19.086 80.332 10.411 1.00 18.96 93 GLY A CA 1
ATOM 612 C C . GLY A 1 78 ? 18.742 79.314 11.482 1.00 15.83 93 GLY A C 1
ATOM 613 O O . GLY A 1 78 ? 18.324 78.170 11.218 1.00 13.81 93 GLY A O 1
ATOM 614 N N . GLY A 1 79 ? 18.979 79.740 12.704 1.00 13.95 94 GLY A N 1
ATOM 615 C CA . GLY A 1 79 ? 19.059 78.845 13.835 1.00 11.83 94 GLY A CA 1
ATOM 616 C C . GLY A 1 79 ? 17.766 78.483 14.504 1.00 10.48 94 GLY A C 1
ATOM 617 O O . GLY A 1 79 ? 17.766 77.548 15.304 1.00 12.46 94 GLY A O 1
ATOM 618 N N . THR A 1 80 ? 16.676 79.160 14.161 1.00 11.18 95 THR A N 1
ATOM 619 C CA . THR A 1 80 ? 15.364 78.928 14.764 1.00 10.76 95 THR A CA 1
ATOM 620 C C . THR A 1 80 ? 14.371 78.410 13.745 1.00 11.04 95 THR A C 1
ATOM 621 O O . THR A 1 80 ? 14.247 78.992 12.684 1.00 11.44 95 THR A O 1
ATOM 625 N N . LYS A 1 81 ? 13.633 77.364 14.110 1.00 10.51 96 LYS A N 1
ATOM 626 C CA . LYS A 1 81 ? 12.483 76.927 13.315 1.00 10.50 96 LYS A CA 1
ATOM 627 C C . LYS A 1 81 ? 11.271 76.747 14.239 1.00 10.21 96 LYS A C 1
ATOM 628 O O . LYS A 1 81 ? 11.120 75.732 14.886 1.00 10.39 96 LYS A O 1
ATOM 634 N N . LEU A 1 82 ? 10.451 77.783 14.321 1.00 9.07 97 LEU A N 1
ATOM 635 C CA . LEU A 1 82 ? 9.182 77.710 15.034 1.00 8.96 97 LEU A CA 1
ATOM 636 C C . LEU A 1 82 ? 8.202 76.877 14.234 1.00 8.79 97 LEU A C 1
ATOM 637 O O . LEU A 1 82 ? 8.055 77.091 13.046 1.00 8.84 97 LEU A O 1
ATOM 642 N N . VAL A 1 83 ? 7.540 75.931 14.904 1.00 8.86 98 VAL A N 1
ATOM 643 C CA . VAL A 1 83 ? 6.405 75.220 14.281 1.00 8.45 98 VAL A CA 1
ATOM 644 C C . VAL A 1 83 ? 5.065 75.643 14.859 1.00 8.88 98 VAL A C 1
ATOM 645 O O . VAL A 1 83 ? 4.055 75.459 14.214 1.00 9.38 98 VAL A O 1
ATOM 649 N N . TRP A 1 84 ? 5.073 76.224 16.064 1.00 8.20 99 TRP A N 1
ATOM 650 C CA . TRP A 1 84 ? 3.899 76.844 16.640 1.00 8.76 99 TRP A CA 1
ATOM 651 C C . TRP A 1 84 ? 4.349 78.012 17.492 1.00 8.47 99 TRP A C 1
ATOM 652 O O . TRP A 1 84 ? 5.261 77.861 18.283 1.00 8.83 99 TRP A O 1
ATOM 663 N N . SER A 1 85 ? 3.688 79.155 17.366 1.00 8.38 100 SER A N 1
ATOM 664 C CA . SER A 1 85 ? 3.999 80.299 18.227 1.00 9.49 100 SER A CA 1
ATOM 665 C C . SER A 1 85 ? 2.826 81.265 18.286 1.00 9.44 100 SER A C 1
ATOM 666 O O . SER A 1 85 ? 2.465 81.863 17.274 1.00 9.60 100 SER A O 1
ATOM 669 N N . LEU A 1 86 ? 2.237 81.405 19.465 1.00 10.03 101 LEU A N 1
ATOM 670 C CA . LEU A 1 86 ? 1.187 82.407 19.645 1.00 10.39 101 LEU A CA 1
ATOM 671 C C . LEU A 1 86 ? 1.742 83.812 19.469 1.00 11.36 101 LEU A C 1
ATOM 672 O O . LEU A 1 86 ? 1.095 84.682 18.903 1.00 12.79 101 LEU A O 1
ATOM 677 N N . ASN A 1 87 ? 2.965 84.038 19.932 1.00 11.09 102 ASN A N 1
ATOM 678 C CA . ASN A 1 87 ? 3.536 85.368 19.818 1.00 12.16 102 ASN A CA 1
ATOM 679 C C . ASN A 1 87 ? 3.914 85.725 18.392 1.00 11.36 102 ASN A C 1
ATOM 680 O O . ASN A 1 87 ? 3.552 86.802 17.910 1.00 13.27 102 ASN A O 1
ATOM 685 N N . SER A 1 88 ? 4.612 84.818 17.713 1.00 10.14 103 SER A N 1
ATOM 686 C CA . SER A 1 88 ? 5.146 85.107 16.393 1.00 10.69 103 SER A CA 1
ATOM 687 C C . SER A 1 88 ? 4.241 84.722 15.233 1.00 10.04 103 SER A C 1
ATOM 688 O O . SER A 1 88 ? 4.581 84.940 14.079 1.00 10.09 103 SER A O 1
ATOM 691 N N . LYS A 1 89 ? 3.075 84.176 15.563 1.00 10.36 104 LYS A N 1
ATOM 692 C CA . LYS A 1 89 ? 1.958 83.924 14.650 1.00 9.69 104 LYS A CA 1
ATOM 693 C C . LYS A 1 89 ? 2.384 82.873 13.619 1.00 10.35 104 LYS A C 1
ATOM 694 O O . LYS A 1 89 ? 2.265 83.060 12.422 1.00 10.17 104 LYS A O 1
ATOM 700 N N . VAL A 1 90 ? 2.918 81.777 14.153 1.00 9.51 105 VAL A N 1
ATOM 701 C CA . VAL A 1 90 ? 3.286 80.600 13.374 1.00 9.69 105 VAL A CA 1
ATOM 702 C C . VAL A 1 90 ? 2.361 79.462 13.771 1.00 10.10 105 VAL A C 1
ATOM 703 O O . VAL A 1 90 ? 2.297 79.103 14.950 1.00 9.84 105 VAL A O 1
ATOM 707 N N . TYR A 1 91 ? 1.679 78.886 12.774 1.00 9.02 106 TYR A N 1
ATOM 708 C CA . TYR A 1 91 ? 0.651 77.909 13.043 1.00 10.14 106 TYR A CA 1
ATOM 709 C C . TYR A 1 91 ? 0.810 76.781 12.054 1.00 11.14 106 TYR A C 1
ATOM 710 O O . TYR A 1 91 ? -0.017 76.591 11.179 1.00 12.90 106 TYR A O 1
ATOM 719 N N . ASP A 1 92 ? 1.871 75.990 12.238 1.00 10.27 107 ASP A N 1
ATOM 720 C CA . ASP A 1 92 ? 2.285 75.035 11.238 1.00 10.46 107 ASP A CA 1
ATOM 721 C C . ASP A 1 92 ? 2.178 73.571 11.653 1.00 10.19 107 ASP A C 1
ATOM 722 O O . ASP A 1 92 ? 2.716 72.713 10.971 1.00 12.50 107 ASP A O 1
ATOM 727 N N . ILE A 1 93 ? 1.483 73.278 12.748 1.00 10.42 108 ILE A N 1
ATOM 728 C CA . ILE A 1 93 ? 1.170 71.907 13.165 1.00 10.33 108 ILE A CA 1
ATOM 729 C C . ILE A 1 93 ? -0.306 71.843 13.561 1.00 10.02 108 ILE A C 1
ATOM 730 O O . ILE A 1 93 ? -0.946 72.871 13.837 1.00 12.90 108 ILE A O 1
ATOM 735 N N . ASP A 1 94 ? -0.821 70.617 13.600 1.00 10.93 109 ASP A N 1
ATOM 736 C CA . ASP A 1 94 ? -2.211 70.355 14.019 1.00 12.89 109 ASP A CA 1
ATOM 737 C C . ASP A 1 94 ? -2.303 69.777 15.419 1.00 13.08 109 ASP A C 1
ATOM 738 O O . ASP A 1 94 ? -3.330 69.891 16.077 1.00 15.40 109 ASP A O 1
ATOM 743 N N . ASN A 1 95 ? -1.244 69.113 15.868 1.00 12.40 110 ASN A N 1
ATOM 744 C CA . ASN A 1 95 ? -1.258 68.433 17.141 1.00 12.75 110 ASN A CA 1
ATOM 745 C C . ASN A 1 95 ? 0.160 68.415 17.688 1.00 12.49 110 ASN A C 1
ATOM 746 O O . ASN A 1 95 ? 1.033 67.853 17.051 1.00 12.94 110 ASN A O 1
ATOM 751 N N . PRO A 1 96 ? 0.370 68.982 18.871 1.00 11.32 111 PRO A N 1
ATOM 752 C CA . PRO A 1 96 ? 1.733 68.973 19.392 1.00 11.04 111 PRO A CA 1
ATOM 753 C C . PRO A 1 96 ? 2.287 67.576 19.606 1.00 11.00 111 PRO A C 1
ATOM 754 O O . PRO A 1 96 ? 3.521 67.447 19.683 1.00 13.01 111 PRO A O 1
ATOM 758 N N . ALA A 1 97 ? 1.436 66.574 19.839 1.00 11.92 112 ALA A N 1
ATOM 759 C CA . ALA A 1 97 ? 1.876 65.213 20.116 1.00 12.57 112 ALA A CA 1
ATOM 760 C C . ALA A 1 97 ? 2.462 64.515 18.914 1.00 11.55 112 ALA A C 1
ATOM 761 O O . ALA A 1 97 ? 3.176 63.549 19.098 1.00 11.66 112 ALA A O 1
ATOM 763 N N . LYS A 1 98 ? 2.183 64.952 17.684 1.00 11.36 113 LYS A N 1
ATOM 764 C CA . LYS A 1 98 ? 2.640 64.210 16.499 1.00 12.55 113 LYS A CA 1
ATOM 765 C C . LYS A 1 98 ? 2.619 65.137 15.296 1.00 12.23 113 LYS A C 1
ATOM 766 O O . LYS A 1 98 ? 1.575 65.569 14.859 1.00 14.21 113 LYS A O 1
ATOM 772 N N . TRP A 1 99 ? 3.793 65.461 14.776 1.00 11.27 114 TRP A N 1
ATOM 773 C CA . TRP A 1 99 ? 3.955 66.394 13.686 1.00 11.25 114 TRP A CA 1
ATOM 774 C C . TRP A 1 99 ? 5.272 66.187 12.990 1.00 9.87 114 TRP A C 1
ATOM 775 O O . TRP A 1 99 ? 6.189 65.540 13.511 1.00 11.00 114 TRP A O 1
ATOM 786 N N . THR A 1 100 ? 5.329 66.755 11.799 1.00 10.58 115 THR A N 1
ATOM 787 C CA . THR A 1 100 ? 6.587 66.794 11.040 1.00 9.88 115 THR A CA 1
ATOM 788 C C . THR A 1 100 ? 6.843 68.233 10.581 1.00 11.33 115 THR A C 1
ATOM 789 O O . THR A 1 100 ? 5.933 69.052 10.533 1.00 11.87 115 THR A O 1
ATOM 793 N N . THR A 1 101 ? 8.121 68.537 10.323 1.00 10.68 116 THR A N 1
ATOM 794 C CA . THR A 1 101 ? 8.492 69.784 9.687 1.00 10.35 116 THR A CA 1
ATOM 795 C C . THR A 1 101 ? 9.631 69.477 8.730 1.00 10.53 116 THR A C 1
ATOM 796 O O . THR A 1 101 ? 10.254 68.413 8.823 1.00 12.57 116 THR A O 1
ATOM 800 N N . THR A 1 102 ? 9.890 70.384 7.797 1.00 11.12 117 THR A N 1
ATOM 801 C CA . THR A 1 102 ? 11.055 70.256 6.950 1.00 11.67 117 THR A CA 1
ATOM 802 C C . THR A 1 102 ? 12.083 71.265 7.426 1.00 12.63 117 THR A C 1
ATOM 803 O O . THR A 1 102 ? 11.749 72.384 7.791 1.00 14.13 117 THR A O 1
ATOM 807 N N . LEU A 1 103 ? 13.343 70.860 7.424 1.00 12.54 118 LEU A N 1
ATOM 808 C CA . LEU A 1 103 ? 14.455 71.725 7.753 1.00 12.16 118 LEU A CA 1
ATOM 809 C C . LEU A 1 103 ? 15.485 71.728 6.667 1.00 14.13 118 LEU A C 1
ATOM 810 O O . LEU A 1 103 ? 15.751 70.676 6.081 1.00 16.06 118 LEU A O 1
ATOM 815 N N . ARG A 1 104 ? 16.105 72.880 6.443 1.00 11.00 119 ARG A N 1
ATOM 816 C CA . ARG A 1 104 ? 17.270 72.924 5.566 1.00 11.33 119 ARG A CA 1
ATOM 817 C C . ARG A 1 104 ? 18.468 73.018 6.478 1.00 12.61 119 ARG A C 1
ATOM 818 O O . ARG A 1 104 ? 18.566 73.923 7.295 1.00 13.10 119 ARG A O 1
ATOM 826 N N . VAL A 1 105 ? 19.362 72.053 6.361 1.00 10.88 120 VAL A N 1
ATOM 827 C CA . VAL A 1 105 ? 20.437 71.885 7.332 1.00 10.83 120 VAL A CA 1
ATOM 828 C C . VAL A 1 105 ? 21.806 71.789 6.703 1.00 11.33 120 VAL A C 1
ATOM 829 O O . VAL A 1 105 ? 21.968 71.257 5.629 1.00 11.62 120 VAL A O 1
ATOM 833 N N . TYR A 1 106 ? 22.783 72.316 7.416 1.00 10.69 121 TYR A N 1
ATOM 834 C CA . TYR A 1 106 ? 24.187 72.001 7.154 1.00 11.46 121 TYR A CA 1
ATOM 835 C C . TYR A 1 106 ? 24.528 70.636 7.749 1.00 12.33 121 TYR A C 1
ATOM 836 O O . TYR A 1 106 ? 23.951 70.197 8.760 1.00 12.26 121 TYR A O 1
ATOM 845 N N . THR A 1 107 ? 25.495 69.980 7.116 1.00 12.52 122 THR A N 1
ATOM 846 C CA . THR A 1 107 ? 25.964 68.685 7.554 1.00 11.65 122 THR A CA 1
ATOM 847 C C . THR A 1 107 ? 27.465 68.658 7.628 1.00 12.98 122 THR A C 1
ATOM 848 O O . THR A 1 107 ? 28.142 69.502 7.048 1.00 14.81 122 THR A O 1
ATOM 852 N N . LYS A 1 108 ? 27.948 67.624 8.314 1.00 13.74 123 LYS A N 1
ATOM 853 C CA . LYS A 1 108 ? 29.355 67.289 8.352 1.00 15.08 123 LYS A CA 1
ATOM 854 C C . LYS A 1 108 ? 29.548 65.817 8.037 1.00 13.57 123 LYS A C 1
ATOM 855 O O . LYS A 1 108 ? 28.620 65.030 8.148 1.00 13.96 123 LYS A O 1
ATOM 861 N N . SER A 1 109 ? 30.771 65.447 7.634 1.00 16.87 124 SER A N 1
ATOM 862 C CA . SER A 1 109 ? 31.083 64.029 7.418 1.00 17.46 124 SER A CA 1
ATOM 863 C C . SER A 1 109 ? 30.884 63.242 8.705 1.00 16.47 124 SER A C 1
ATOM 864 O O . SER A 1 109 ? 31.286 63.675 9.788 1.00 18.98 124 SER A O 1
ATOM 867 N N . SER A 1 110 ? 30.267 62.077 8.583 1.00 14.61 125 SER A N 1
ATOM 868 C CA . SER A 1 110 ? 30.157 61.153 9.735 1.00 14.43 125 SER A CA 1
ATOM 869 C C . SER A 1 110 ? 31.450 60.343 9.889 1.00 14.52 125 SER A C 1
ATOM 870 O O . SER A 1 110 ? 32.321 60.374 9.016 1.00 15.81 125 SER A O 1
ATOM 873 N N . ALA A 1 111 ? 31.556 59.586 10.974 1.00 15.43 126 ALA A N 1
ATOM 874 C CA . ALA A 1 111 ? 32.726 58.758 11.223 1.00 16.77 126 ALA A CA 1
ATOM 875 C C . ALA A 1 111 ? 32.953 57.770 10.095 1.00 15.94 126 ALA A C 1
ATOM 876 O O . ALA A 1 111 ? 34.093 57.537 9.712 1.00 17.74 126 ALA A O 1
ATOM 878 N N . ASP A 1 112 ? 31.877 57.215 9.545 1.00 15.06 127 ASP A N 1
ATOM 879 C CA . ASP A 1 112 ? 31.919 56.527 8.236 1.00 17.54 127 ASP A CA 1
ATOM 880 C C . ASP A 1 112 ? 31.665 57.600 7.179 1.00 17.60 127 ASP A C 1
ATOM 881 O O . ASP A 1 112 ? 30.555 58.108 7.075 1.00 17.64 127 ASP A O 1
ATOM 886 N N . ASP A 1 113 ? 32.676 57.933 6.378 1.00 22.25 128 ASP A N 1
ATOM 887 C CA . ASP A 1 113 ? 32.530 59.079 5.457 1.00 23.23 128 ASP A CA 1
ATOM 888 C C . ASP A 1 113 ? 31.693 58.797 4.195 1.00 21.22 128 ASP A C 1
ATOM 889 O O . ASP A 1 113 ? 31.545 59.665 3.350 1.00 24.14 128 ASP A O 1
ATOM 894 N N A CYS A 1 114 ? 31.123 57.589 4.068 0.50 19.52 129 CYS A N 1
ATOM 895 N N B CYS A 1 114 ? 31.136 57.609 4.096 0.50 19.59 129 CYS A N 1
ATOM 896 C CA A CYS A 1 114 ? 29.954 57.381 3.174 0.50 18.35 129 CYS A CA 1
ATOM 897 C CA B CYS A 1 114 ? 30.023 57.403 3.206 0.50 19.68 129 CYS A CA 1
ATOM 898 C C A CYS A 1 114 ? 28.727 58.184 3.606 0.50 14.94 129 CYS A C 1
ATOM 899 C C B CYS A 1 114 ? 28.739 58.146 3.619 0.50 15.19 129 CYS A C 1
ATOM 900 O O A CYS A 1 114 ? 27.818 58.402 2.806 0.50 16.43 129 CYS A O 1
ATOM 901 O O B CYS A 1 114 ? 27.820 58.295 2.814 0.50 16.54 129 CYS A O 1
ATOM 906 N N . TYR A 1 115 ? 28.694 58.581 4.881 1.00 13.82 130 TYR A N 1
ATOM 907 C CA . TYR A 1 115 ? 27.575 59.297 5.473 1.00 12.18 130 TYR A CA 1
ATOM 908 C C . TYR A 1 115 ? 27.920 60.721 5.891 1.00 11.42 130 TYR A C 1
ATOM 909 O O . TYR A 1 115 ? 29.082 61.070 6.130 1.00 12.62 130 TYR A O 1
ATOM 918 N N . VAL A 1 116 ? 26.872 61.528 5.963 1.00 10.93 131 VAL A N 1
ATOM 919 C CA . VAL A 1 116 ? 26.909 62.861 6.556 1.00 11.44 131 VAL A CA 1
ATOM 920 C C . VAL A 1 116 ? 25.875 62.911 7.654 1.00 11.07 131 VAL A C 1
ATOM 921 O O . VAL A 1 116 ? 24.977 62.109 7.674 1.00 10.91 131 VAL A O 1
ATOM 925 N N . GLU A 1 117 ? 26.000 63.878 8.549 1.00 10.26 132 GLU A N 1
ATOM 926 C CA . GLU A 1 117 ? 25.042 64.014 9.625 1.00 11.38 132 GLU A CA 1
ATOM 927 C C . GLU A 1 117 ? 24.848 65.468 9.942 1.00 11.07 132 GLU A C 1
ATOM 928 O O . GLU A 1 117 ? 25.716 66.293 9.668 1.00 12.51 132 GLU A O 1
ATOM 934 N N . MET A 1 118 ? 23.701 65.774 10.533 1.00 11.21 133 MET A N 1
ATOM 935 C CA . MET A 1 118 ? 23.448 67.141 10.965 1.00 12.25 133 MET A CA 1
ATOM 936 C C . MET A 1 118 ? 24.075 67.402 12.351 1.00 11.28 133 MET A C 1
ATOM 937 O O . MET A 1 118 ? 24.675 66.512 12.998 1.00 11.98 133 MET A O 1
ATOM 942 N N . TYR A 1 119 ? 24.071 68.666 12.707 1.00 10.71 134 TYR A N 1
ATOM 943 C CA . TYR A 1 119 ? 24.632 69.173 13.947 1.00 10.81 134 TYR A CA 1
ATOM 944 C C . TYR A 1 119 ? 23.604 69.160 15.070 1.00 10.04 134 TYR A C 1
ATOM 945 O O . TYR A 1 119 ? 22.397 69.139 14.808 1.00 10.86 134 TYR A O 1
ATOM 954 N N . PRO A 1 120 ? 24.056 69.189 16.328 1.00 10.20 135 PRO A N 1
ATOM 955 C CA . PRO A 1 120 ? 23.133 69.215 17.460 1.00 10.10 135 PRO A CA 1
ATOM 956 C C . PRO A 1 120 ? 22.214 70.412 17.474 1.00 10.27 135 PRO A C 1
ATOM 957 O O . PRO A 1 120 ? 22.546 71.479 16.959 1.00 11.02 135 PRO A O 1
ATOM 961 N N . PHE A 1 121 ? 21.054 70.228 18.099 1.00 9.71 136 PHE A N 1
ATOM 962 C CA . PHE A 1 121 ? 20.046 71.282 18.212 1.00 10.30 136 PHE A CA 1
ATOM 963 C C . PHE A 1 121 ? 19.130 70.925 19.376 1.00 10.05 136 PHE A C 1
ATOM 964 O O . PHE A 1 121 ? 19.263 69.867 19.972 1.00 10.68 136 PHE A O 1
ATOM 972 N N . GLN A 1 122 ? 18.233 71.845 19.719 1.00 9.99 137 GLN A N 1
ATOM 973 C CA A GLN A 1 122 ? 17.310 71.691 20.830 0.60 10.31 137 GLN A CA 1
ATOM 974 C CA B GLN A 1 122 ? 17.268 71.598 20.796 0.40 10.34 137 GLN A CA 1
ATOM 975 C C . GLN A 1 122 ? 15.877 71.888 20.298 1.00 10.57 137 GLN A C 1
ATOM 976 O O . GLN A 1 122 ? 15.674 72.642 19.362 1.00 11.12 137 GLN A O 1
ATOM 987 N N . ILE A 1 123 ? 14.921 71.240 20.934 1.00 9.95 138 ILE A N 1
ATOM 988 C CA . ILE A 1 123 ? 13.489 71.523 20.740 1.00 9.04 138 ILE A CA 1
ATOM 989 C C . ILE A 1 123 ? 12.917 72.022 22.074 1.00 9.41 138 ILE A C 1
ATOM 990 O O . ILE A 1 123 ? 12.938 71.288 23.056 1.00 12.14 138 ILE A O 1
ATOM 995 N N . GLN A 1 124 ? 12.468 73.272 22.062 1.00 9.32 139 GLN A N 1
ATOM 996 C CA . GLN A 1 124 ? 11.905 73.911 23.228 1.00 10.11 139 GLN A CA 1
ATOM 997 C C . GLN A 1 124 ? 10.369 73.902 23.155 1.00 10.26 139 GLN A C 1
ATOM 998 O O . GLN A 1 124 ? 9.782 74.281 22.136 1.00 9.93 139 GLN A O 1
ATOM 1004 N N . VAL A 1 125 ? 9.742 73.475 24.250 1.00 10.78 140 VAL A N 1
ATOM 1005 C CA . VAL A 1 125 ? 8.293 73.348 24.369 1.00 9.69 140 VAL A CA 1
ATOM 1006 C C . VAL A 1 125 ? 7.815 74.240 25.512 1.00 10.00 140 VAL A C 1
ATOM 1007 O O . VAL A 1 125 ? 8.356 74.190 26.617 1.00 11.93 140 VAL A O 1
ATOM 1011 N N . ASP A 1 126 ? 6.758 75.015 25.248 1.00 10.06 141 ASP A N 1
ATOM 1012 C CA . ASP A 1 126 ? 6.166 75.918 26.234 1.00 10.33 141 ASP A CA 1
ATOM 1013 C C . ASP A 1 126 ? 4.657 75.720 26.210 1.00 10.48 141 ASP A C 1
ATOM 1014 O O . ASP A 1 126 ? 4.015 75.879 25.182 1.00 10.62 141 ASP A O 1
ATOM 1019 N N . TRP A 1 127 ? 4.101 75.415 27.375 1.00 10.15 142 TRP A N 1
ATOM 1020 C CA . TRP A 1 127 ? 2.669 75.175 27.552 1.00 11.02 142 TRP A CA 1
ATOM 1021 C C . TRP A 1 127 ? 2.038 76.201 28.498 1.00 12.07 142 TRP A C 1
ATOM 1022 O O . TRP A 1 127 ? 2.686 76.683 29.402 1.00 12.89 142 TRP A O 1
ATOM 1033 N N . CYS A 1 128 ? 0.731 76.444 28.311 1.00 11.96 143 CYS A N 1
ATOM 1034 C CA . CYS A 1 128 ? -0.162 76.954 29.364 1.00 13.52 143 CYS A CA 1
ATOM 1035 C C . CYS A 1 128 ? 0.045 78.426 29.741 1.00 14.38 143 CYS A C 1
ATOM 1036 O O . CYS A 1 128 ? -0.476 78.881 30.753 1.00 19.60 143 CYS A O 1
ATOM 1039 N N . GLU A 1 129 ? 0.768 79.172 28.904 1.00 15.36 144 GLU A N 1
ATOM 1040 C CA . GLU A 1 129 ? 1.060 80.550 29.178 1.00 14.77 144 GLU A CA 1
ATOM 1041 C C . GLU A 1 129 ? 0.728 81.469 28.024 1.00 14.50 144 GLU A C 1
ATOM 1042 O O . GLU A 1 129 ? 0.506 81.025 26.890 1.00 14.47 144 GLU A O 1
ATOM 1048 N N . ALA A 1 130 ? 0.700 82.765 28.330 1.00 14.84 145 ALA A N 1
ATOM 1049 C CA . ALA A 1 130 ? 0.774 83.812 27.304 1.00 17.30 145 ALA A CA 1
ATOM 1050 C C . ALA A 1 130 ? -0.309 83.743 26.237 1.00 18.51 145 ALA A C 1
ATOM 1051 O O . ALA A 1 130 ? -0.062 84.045 25.050 1.00 23.04 145 ALA A O 1
ATOM 1053 N N . GLY A 1 131 ? -1.506 83.378 26.665 1.00 17.27 146 GLY A N 1
ATOM 1054 C CA . GLY A 1 131 ? -2.646 83.322 25.779 1.00 18.41 146 GLY A CA 1
ATOM 1055 C C . GLY A 1 131 ? -3.140 81.927 25.475 1.00 15.24 146 GLY A C 1
ATOM 1056 O O . GLY A 1 131 ? -4.248 81.772 24.969 1.00 18.71 146 GLY A O 1
ATOM 1057 N N . ALA A 1 132 ? -2.306 80.907 25.719 1.00 13.39 147 ALA A N 1
ATOM 1058 C CA . ALA A 1 132 ? -2.756 79.530 25.581 1.00 12.56 147 ALA A CA 1
ATOM 1059 C C . ALA A 1 132 ? -3.897 79.208 26.556 1.00 13.18 147 ALA A C 1
ATOM 1060 O O . ALA A 1 132 ? -4.026 79.831 27.611 1.00 13.75 147 ALA A O 1
ATOM 1062 N N . SER A 1 133 ? -4.743 78.252 26.176 1.00 15.13 148 SER A N 1
ATOM 1063 C CA . SER A 1 133 ? -5.723 77.708 27.105 1.00 14.66 148 SER A CA 1
ATOM 1064 C C . SER A 1 133 ? -5.018 77.098 28.308 1.00 16.92 148 SER A C 1
ATOM 1065 O O . SER A 1 133 ? -4.008 76.431 28.166 1.00 16.49 148 SER A O 1
ATOM 1068 N N . THR A 1 134 ? -5.604 77.313 29.480 1.00 17.76 149 THR A N 1
ATOM 1069 C CA . THR A 1 134 ? -5.124 76.681 30.680 1.00 19.20 149 THR A CA 1
ATOM 1070 C C . THR A 1 134 ? -5.921 75.436 31.022 1.00 19.51 149 THR A C 1
ATOM 1071 O O . THR A 1 134 ? -5.653 74.806 32.057 1.00 20.42 149 THR A O 1
ATOM 1075 N N . ASP A 1 135 ? -6.890 75.077 30.175 1.00 19.99 150 ASP A N 1
ATOM 1076 C CA . ASP A 1 135 ? -7.743 73.909 30.422 1.00 23.08 150 ASP A CA 1
ATOM 1077 C C . ASP A 1 135 ? -6.911 72.618 30.357 1.00 22.81 150 ASP A C 1
ATOM 1078 O O . ASP A 1 135 ? -6.281 72.323 29.334 1.00 24.25 150 ASP A O 1
ATOM 1083 N N . GLY A 1 136 ? -6.885 71.894 31.474 1.00 21.98 151 GLY A N 1
ATOM 1084 C CA . GLY A 1 136 ? -6.021 70.686 31.609 1.00 18.94 151 GLY A CA 1
ATOM 1085 C C . GLY A 1 136 ? -4.643 70.900 32.217 1.00 20.87 151 GLY A C 1
ATOM 1086 O O . GLY A 1 136 ? -3.940 69.931 32.536 1.00 23.57 151 GLY A O 1
ATOM 1087 N N . CYS A 1 137 ? -4.254 72.148 32.403 1.00 19.89 152 CYS A N 1
ATOM 1088 C CA . CYS A 1 137 ? -2.882 72.458 32.788 1.00 19.31 152 CYS A CA 1
ATOM 1089 C C . CYS A 1 137 ? -2.581 72.072 34.227 1.00 21.47 152 CYS A C 1
ATOM 1090 O O . CYS A 1 137 ? -1.463 71.674 34.531 1.00 24.63 152 CYS A O 1
ATOM 1093 N N . SER A 1 138 ? -3.571 72.160 35.119 1.00 24.56 153 SER A N 1
ATOM 1094 C CA . SER A 1 138 ? -3.354 71.763 36.524 1.00 25.33 153 SER A CA 1
ATOM 1095 C C . SER A 1 138 ? -3.056 70.264 36.642 1.00 24.70 153 SER A C 1
ATOM 1096 O O . SER A 1 138 ? -2.263 69.861 37.483 1.00 31.30 153 SER A O 1
ATOM 1099 N N . ALA A 1 139 ? -3.695 69.459 35.789 1.00 26.03 154 ALA A N 1
ATOM 1100 C CA . ALA A 1 139 ? -3.501 67.991 35.760 1.00 25.52 154 ALA A CA 1
ATOM 1101 C C . ALA A 1 139 ? -2.176 67.526 35.114 1.00 23.37 154 ALA A C 1
ATOM 1102 O O . ALA A 1 139 ? -1.760 66.395 35.284 1.00 30.28 154 ALA A O 1
ATOM 1104 N N . TRP A 1 140 ? -1.544 68.396 34.337 1.00 22.69 155 TRP A N 1
ATOM 1105 C CA . TRP A 1 140 ? -0.265 68.090 33.683 1.00 20.56 155 TRP A CA 1
ATOM 1106 C C . TRP A 1 140 ? 0.822 67.818 34.713 1.00 21.65 155 TRP A C 1
ATOM 1107 O O . TRP A 1 140 ? 1.119 68.661 35.553 1.00 23.41 155 TRP A O 1
ATOM 1118 N N . LYS A 1 141 ? 1.420 66.640 34.628 1.00 21.50 156 LYS A N 1
ATOM 1119 C CA . LYS A 1 141 ? 2.342 66.176 35.681 1.00 22.49 156 LYS A CA 1
ATOM 1120 C C . LYS A 1 141 ? 3.820 66.520 35.409 1.00 24.84 156 LYS A C 1
ATOM 1121 O O . LYS A 1 141 ? 4.711 66.149 36.185 1.00 29.09 156 LYS A O 1
ATOM 1127 N N . TRP A 1 142 ? 4.053 67.271 34.333 1.00 20.30 157 TRP A N 1
ATOM 1128 C CA . TRP A 1 142 ? 5.378 67.610 33.847 1.00 20.58 157 TRP A CA 1
ATOM 1129 C C . TRP A 1 142 ? 5.581 69.120 33.947 1.00 20.15 157 TRP A C 1
ATOM 1130 O O . TRP A 1 142 ? 4.616 69.853 34.126 1.00 21.66 157 TRP A O 1
ATOM 1141 N N . PRO A 1 143 ? 6.822 69.614 33.782 1.00 19.75 158 PRO A N 1
ATOM 1142 C CA . PRO A 1 143 ? 7.023 71.059 33.705 1.00 18.37 158 PRO A CA 1
ATOM 1143 C C . PRO A 1 143 ? 6.238 71.651 32.545 1.00 17.09 158 PRO A C 1
ATOM 1144 O O . PRO A 1 143 ? 5.949 70.950 31.555 1.00 18.49 158 PRO A O 1
ATOM 1148 N N . LYS A 1 144 ? 5.898 72.925 32.668 1.00 15.47 159 LYS A N 1
ATOM 1149 C CA . LYS A 1 144 ? 5.169 73.615 31.608 1.00 16.67 159 LYS A CA 1
ATOM 1150 C C . LYS A 1 144 ? 6.095 74.063 30.486 1.00 14.60 159 LYS A C 1
ATOM 1151 O O . LYS A 1 144 ? 5.623 74.393 29.414 1.00 15.25 159 LYS A O 1
ATOM 1157 N N . SER A 1 145 ? 7.404 74.080 30.748 1.00 14.25 160 SER A N 1
ATOM 1158 C CA . SER A 1 145 ? 8.422 74.476 29.798 1.00 14.16 160 SER A CA 1
ATOM 1159 C C . SER A 1 145 ? 9.599 73.552 29.933 1.00 14.00 160 SER A C 1
ATOM 1160 O O . SER A 1 145 ? 10.033 73.252 31.056 1.00 15.94 160 SER A O 1
ATOM 1163 N N . TYR A 1 146 ? 10.123 73.092 28.801 1.00 11.18 161 TYR A N 1
ATOM 1164 C CA . TYR A 1 146 ? 11.286 72.173 28.823 1.00 12.86 161 TYR A CA 1
ATOM 1165 C C . TYR A 1 146 ? 11.907 72.067 27.433 1.00 12.38 161 TYR A C 1
ATOM 1166 O O . TYR A 1 146 ? 11.313 72.492 26.459 1.00 13.43 161 TYR A O 1
ATOM 1175 N N . ASP A 1 147 ? 13.120 71.512 27.396 1.00 13.12 162 ASP A N 1
ATOM 1176 C CA . ASP A 1 147 ? 13.909 71.347 26.190 1.00 14.10 162 ASP A CA 1
ATOM 1177 C C . ASP A 1 147 ? 14.251 69.861 26.007 1.00 12.94 162 ASP A C 1
ATOM 1178 O O . ASP A 1 147 ? 14.697 69.174 26.959 1.00 15.19 162 ASP A O 1
ATOM 1183 N N . TYR A 1 148 ? 14.091 69.369 24.786 1.00 10.73 163 TYR A N 1
ATOM 1184 C CA . TYR A 1 148 ? 14.716 68.130 24.346 1.00 10.66 163 TYR A CA 1
ATOM 1185 C C . TYR A 1 148 ? 16.027 68.470 23.636 1.00 11.63 163 TYR A C 1
ATOM 1186 O O . TYR A 1 148 ? 16.051 69.297 22.723 1.00 11.26 163 TYR A O 1
ATOM 1195 N N . ASP A 1 149 ? 17.119 67.855 24.071 1.00 10.28 164 ASP A N 1
ATOM 1196 C CA . ASP A 1 149 ? 18.448 68.095 23.498 1.00 10.74 164 ASP A CA 1
ATOM 1197 C C . ASP A 1 149 ? 18.772 66.978 22.557 1.00 9.33 164 ASP A C 1
ATOM 1198 O O . ASP A 1 149 ? 18.769 65.809 22.951 1.00 10.12 164 ASP A O 1
ATOM 1203 N N . ILE A 1 150 ? 19.088 67.342 21.320 1.00 9.47 165 ILE A N 1
ATOM 1204 C CA . ILE A 1 150 ? 19.372 66.379 20.272 1.00 9.16 165 ILE A CA 1
ATOM 1205 C C . ILE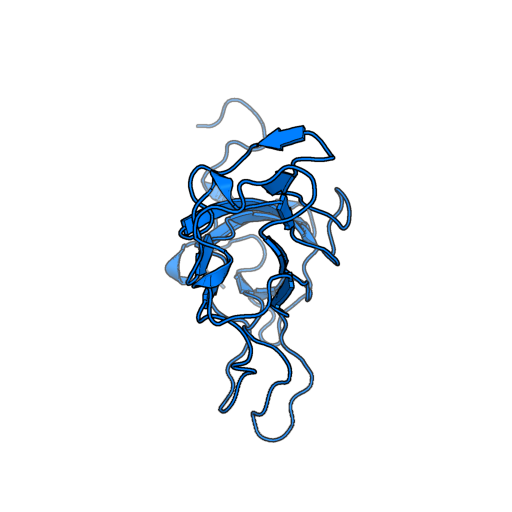 A 1 150 ? 20.855 66.484 19.907 1.00 9.97 165 ILE A C 1
ATOM 1206 O O . ILE A 1 150 ? 21.342 67.559 19.568 1.00 10.18 165 ILE A O 1
ATOM 1211 N N . GLY A 1 151 ? 21.563 65.363 19.916 1.00 9.42 166 GLY A N 1
ATOM 1212 C CA . GLY A 1 151 ? 22.990 65.389 19.590 1.00 9.71 166 GLY A CA 1
ATOM 1213 C C . GLY A 1 151 ? 23.661 64.055 19.782 1.00 9.98 166 GLY A C 1
ATOM 1214 O O . GLY A 1 151 ? 23.194 63.203 20.516 1.00 10.89 166 GLY A O 1
ATOM 1215 N N . CYS A 1 152 ? 24.809 63.930 19.120 1.00 9.68 167 CYS A N 1
ATOM 1216 C CA . CYS A 1 152 ? 25.768 62.894 19.391 1.00 10.76 167 CYS A CA 1
ATOM 1217 C C . CYS A 1 152 ? 26.965 63.544 20.064 1.00 12.53 167 CYS A C 1
ATOM 1218 O O . CYS A 1 152 ? 27.909 64.026 19.430 1.00 13.53 167 CYS A O 1
ATOM 1221 N N . ASP A 1 153 ? 26.848 63.674 21.363 1.00 11.13 168 ASP A N 1
ATOM 1222 C CA . ASP A 1 153 ? 27.886 64.277 22.193 1.00 11.07 168 ASP A CA 1
ATOM 1223 C C . ASP A 1 153 ? 29.085 63.333 22.363 1.00 12.24 168 ASP A C 1
ATOM 1224 O 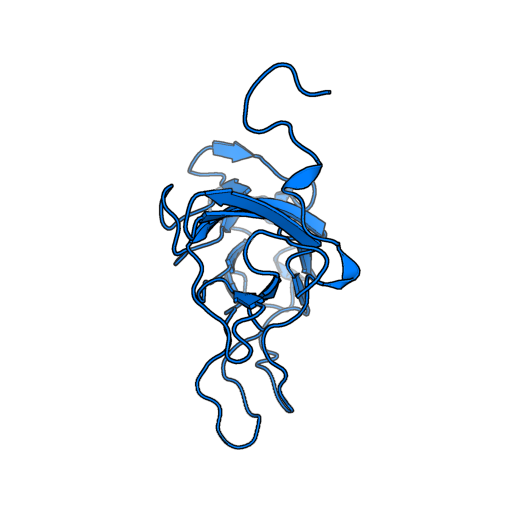O . ASP A 1 153 ? 29.072 62.156 21.940 1.00 12.26 168 ASP A O 1
ATOM 1229 N N . ASN A 1 154 ? 30.119 63.844 23.012 1.00 11.85 169 ASN A N 1
ATOM 1230 C CA . ASN A 1 154 ? 31.350 63.104 23.238 1.00 11.08 169 ASN A CA 1
ATOM 1231 C C . ASN A 1 154 ? 31.182 62.267 24.503 1.00 13.63 169 ASN A C 1
ATOM 1232 O O . ASN A 1 154 ? 31.510 62.685 25.610 1.00 19.12 169 ASN A O 1
ATOM 1237 N N . MET A 1 155 ? 30.607 61.096 24.294 1.00 13.04 170 MET A N 1
ATOM 1238 C CA . MET A 1 155 ? 30.219 60.203 25.372 1.00 15.34 170 MET A CA 1
ATOM 1239 C C . MET A 1 155 ? 31.415 59.514 25.933 1.00 15.24 170 MET A C 1
ATOM 1240 O O . MET A 1 155 ? 32.373 59.225 25.194 1.00 18.78 170 MET A O 1
ATOM 1245 N N . GLN A 1 156 ? 31.317 59.136 27.208 1.00 16.72 171 GLN A N 1
ATOM 1246 C CA . GLN A 1 156 ? 32.241 58.135 27.718 1.00 19.09 171 GLN A CA 1
ATOM 1247 C C . GLN A 1 156 ? 31.374 56.973 28.143 1.00 15.74 171 GLN A C 1
ATOM 1248 O O . GLN A 1 156 ? 30.324 57.137 28.773 1.00 14.39 171 GLN A O 1
ATOM 1254 N N . ASP A 1 157 ? 31.813 55.798 27.764 1.00 14.86 172 ASP A N 1
ATOM 1255 C CA . ASP A 1 157 ? 31.179 54.580 28.096 1.00 12.54 172 ASP A CA 1
ATOM 1256 C C . ASP A 1 157 ? 29.707 54.584 27.740 1.00 11.03 172 ASP A C 1
ATOM 1257 O O . ASP A 1 157 ? 28.896 54.045 28.457 1.00 12.30 172 ASP A O 1
ATOM 1262 N N . GLY A 1 158 ? 29.369 55.207 26.615 1.00 10.19 173 GLY A N 1
ATOM 1263 C CA . GLY A 1 158 ? 28.021 55.078 26.125 1.00 10.24 173 GLY A CA 1
ATOM 1264 C C . GLY A 1 158 ? 26.960 55.798 26.901 1.00 10.43 173 GLY A C 1
ATOM 1265 O O . GLY A 1 158 ? 25.785 55.460 26.730 1.00 11.85 173 GLY A O 1
ATOM 1266 N N . VAL A 1 159 ? 27.350 56.801 27.694 1.00 10.42 174 VAL A N 1
ATOM 1267 C CA . VAL A 1 159 ? 26.420 57.608 28.448 1.00 12.09 174 VAL A CA 1
ATOM 1268 C C . VAL A 1 159 ? 26.315 58.989 27.808 1.00 11.55 174 VAL A C 1
ATOM 1269 O O . VAL A 1 159 ? 27.312 59.698 27.643 1.00 14.63 174 VAL A O 1
ATOM 1273 N N . SER A 1 160 ? 25.118 59.337 27.370 1.00 10.74 175 SER A N 1
ATOM 1274 C CA . SER A 1 160 ? 24.879 60.607 26.708 1.00 11.45 175 SER A CA 1
ATOM 1275 C C . SER A 1 160 ? 24.133 61.564 27.623 1.00 12.68 175 SER A C 1
ATOM 1276 O O . SER A 1 160 ? 23.282 61.141 28.392 1.00 14.99 175 SER A O 1
ATOM 1279 N N . ARG A 1 161 ? 24.436 62.854 27.475 1.00 12.39 176 ARG A N 1
ATOM 1280 C CA . ARG A 1 161 ? 23.665 63.943 28.098 1.00 14.25 176 ARG A CA 1
ATOM 1281 C C . ARG A 1 161 ? 22.487 64.455 27.234 1.00 14.77 176 ARG A C 1
ATOM 1282 O O . ARG A 1 161 ? 21.789 65.401 27.626 1.00 17.92 176 ARG A O 1
ATOM 1290 N N . LYS A 1 162 ? 22.283 63.808 26.078 1.00 11.50 177 LYS A N 1
ATOM 1291 C CA . LYS A 1 162 ? 21.227 64.218 25.129 1.00 11.90 177 LYS A CA 1
ATOM 1292 C C . LYS A 1 162 ? 20.021 63.271 25.276 1.00 12.23 177 LYS A C 1
ATOM 1293 O O . LYS A 1 162 ? 20.161 62.135 25.754 1.00 11.59 177 LYS A O 1
ATOM 1299 N N . HIS A 1 163 ? 18.840 63.745 24.850 1.00 9.86 178 HIS A N 1
ATOM 1300 C CA . HIS A 1 163 ? 17.663 62.910 24.800 1.00 10.13 178 HIS A CA 1
ATOM 1301 C C . HIS A 1 163 ? 17.653 61.945 23.632 1.00 9.74 178 HIS A C 1
ATOM 1302 O O . HIS A 1 163 ? 17.110 60.856 23.741 1.00 10.51 178 HIS A O 1
ATOM 1309 N N . HIS A 1 164 ? 18.202 62.381 22.492 1.00 9.04 179 HIS A N 1
ATOM 1310 C CA . HIS A 1 164 ? 18.191 61.588 21.254 1.00 8.71 179 HIS A CA 1
ATOM 1311 C C . HIS A 1 164 ? 19.397 61.958 20.429 1.00 8.84 179 HIS A C 1
ATOM 1312 O O . HIS A 1 164 ? 19.900 63.077 20.539 1.00 8.57 179 HIS A O 1
ATOM 1319 N N . PRO A 1 165 ? 19.823 61.035 19.575 1.00 8.62 180 PRO A N 1
ATOM 1320 C CA . PRO A 1 165 ? 20.916 61.309 18.632 1.00 8.25 180 PRO A CA 1
ATOM 1321 C C . PRO A 1 165 ? 20.473 62.216 17.489 1.00 8.39 180 PRO A C 1
ATOM 1322 O O . PRO A 1 165 ? 19.291 62.288 17.173 1.00 8.65 180 PRO A O 1
ATOM 1326 N N . VAL A 1 166 ? 21.439 62.873 16.865 1.00 8.82 181 VAL A N 1
ATOM 1327 C CA . VAL A 1 166 ? 21.230 63.389 15.522 1.00 8.81 181 VAL A CA 1
ATOM 1328 C C . VAL A 1 166 ? 21.264 62.218 14.552 1.00 8.16 181 VAL A C 1
ATOM 1329 O O . VAL A 1 166 ? 21.768 61.139 14.871 1.00 8.35 181 VAL A O 1
ATOM 1333 N N . TYR A 1 167 ? 20.762 62.466 13.343 1.00 6.96 182 TYR A N 1
ATOM 1334 C CA . TYR A 1 167 ? 20.677 61.459 12.304 1.00 7.72 182 TYR A CA 1
ATOM 1335 C C . TYR A 1 167 ? 21.741 61.674 11.240 1.00 8.52 182 TYR A C 1
ATOM 1336 O O . TYR A 1 167 ? 22.241 62.796 11.047 1.00 9.30 182 TYR A O 1
ATOM 1345 N N . LYS A 1 168 ? 22.036 60.575 10.556 1.00 9.31 183 LYS A N 1
ATOM 1346 C CA . LYS A 1 168 ? 22.982 60.537 9.454 1.00 9.58 183 LYS A CA 1
ATOM 1347 C C . LYS A 1 168 ? 22.282 59.929 8.238 1.00 9.79 183 LYS A C 1
ATOM 1348 O O . LYS A 1 168 ? 21.253 59.251 8.362 1.00 10.10 183 LYS A O 1
ATOM 1354 N N . TRP A 1 169 ? 22.899 60.135 7.080 1.00 10.39 184 TRP A N 1
ATOM 1355 C CA . TRP A 1 169 ? 22.379 59.636 5.819 1.00 11.19 184 TRP A CA 1
ATOM 1356 C C . TRP A 1 169 ? 23.481 59.668 4.780 1.00 11.65 184 TRP A C 1
ATOM 1357 O O . TRP A 1 169 ? 24.494 60.296 4.986 1.00 11.91 184 TRP A O 1
ATOM 1368 N N . PRO A 1 170 ? 23.301 58.969 3.646 1.00 12.29 185 PRO A N 1
ATOM 1369 C CA . PRO A 1 170 ? 24.421 58.884 2.722 1.00 12.55 185 PRO A CA 1
ATOM 1370 C C . PRO A 1 170 ? 24.794 60.260 2.138 1.00 12.50 185 PRO A C 1
ATOM 1371 O O . PRO A 1 170 ? 23.928 61.045 1.797 1.00 12.86 185 PRO A O 1
ATOM 1375 N N . LYS A 1 171 ? 26.093 60.510 2.001 1.00 13.27 186 LYS A N 1
ATOM 1376 C CA . LYS A 1 171 ? 26.605 61.660 1.304 1.00 14.55 186 LYS A CA 1
ATOM 1377 C C . LYS A 1 171 ? 26.017 61.708 -0.104 1.00 14.86 186 LYS A C 1
ATOM 1378 O O . LYS A 1 171 ? 25.930 60.662 -0.770 1.00 15.14 186 LYS A O 1
ATOM 1384 N N . LYS A 1 172 ? 25.516 62.889 -0.495 1.00 14.16 187 LYS A N 1
ATOM 1385 C CA . LYS A 1 172 ? 24.778 63.104 -1.769 1.00 15.20 187 LYS A CA 1
ATOM 1386 C C . LYS A 1 172 ? 23.475 62.356 -1.889 1.00 14.18 187 LYS A C 1
ATOM 1387 O O . LYS A 1 172 ? 22.866 62.351 -2.962 1.00 15.89 187 LYS A O 1
ATOM 1393 N N . CYS A 1 173 ? 23.041 61.724 -0.793 1.00 13.67 188 CYS A N 1
ATOM 1394 C CA . CYS A 1 173 ? 21.903 60.818 -0.851 1.00 16.40 188 CYS A CA 1
ATOM 1395 C C . CYS A 1 173 ? 22.044 59.701 -1.881 1.00 16.5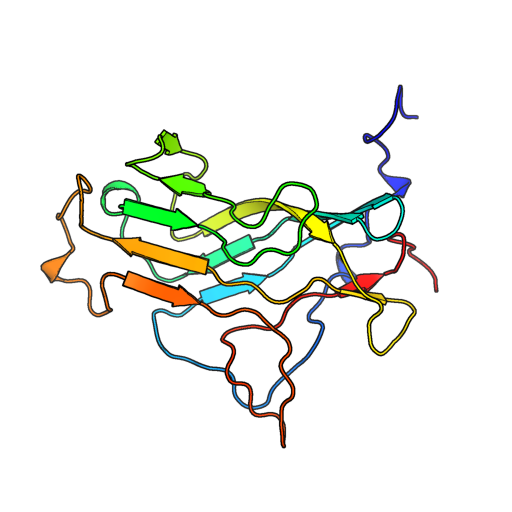4 188 CYS A C 1
ATOM 1396 O O . CYS A 1 173 ? 21.031 59.167 -2.368 1.00 18.33 188 CYS A O 1
ATOM 1399 N N . SER A 1 174 ? 23.297 59.301 -2.157 1.00 17.11 189 SER A N 1
ATOM 1400 C CA . SER A 1 174 ? 23.572 58.143 -3.016 1.00 21.59 189 SER A CA 1
ATOM 1401 C C . SER A 1 174 ? 23.105 56.828 -2.372 1.00 24.43 189 SER A C 1
ATOM 1402 O O . SER A 1 174 ? 23.144 56.679 -1.142 1.00 24.53 189 SER A O 1
ATOM 1405 N N . SER A 1 175 ? 22.612 55.913 -3.211 1.00 27.77 190 SER A N 1
ATOM 1406 C CA . SER A 1 175 ? 22.154 54.579 -2.779 1.00 29.74 190 SER A CA 1
ATOM 1407 C C . SER A 1 175 ? 23.318 53.598 -2.625 1.00 27.70 190 SER A C 1
ATOM 1408 O O . SER A 1 175 ? 23.172 52.550 -1.987 1.00 34.09 190 SER A O 1
ATOM 1411 N N . ASN A 1 176 ? 24.450 53.924 -3.238 1.00 30.50 191 ASN A N 1
ATOM 1412 C CA . ASN A 1 176 ? 25.563 53.001 -3.312 1.00 35.01 191 ASN A CA 1
ATOM 1413 C C . ASN A 1 176 ? 26.812 53.763 -2.977 1.00 40.94 191 ASN A C 1
ATOM 1414 O O . ASN A 1 176 ? 27.159 54.733 -3.637 1.00 53.74 191 ASN A O 1
ATOM 1419 N N . CYS A 1 177 ? 27.423 53.361 -1.882 1.00 42.86 192 CYS A N 1
ATOM 1420 C CA . CYS A 1 177 ? 28.767 53.759 -1.526 1.00 42.44 192 CYS A CA 1
ATOM 1421 C C . CYS A 1 177 ? 29.195 52.741 -0.475 1.00 45.75 192 CYS A C 1
ATOM 1422 O O . CYS A 1 177 ? 28.332 52.093 0.128 1.00 49.46 192 CYS A O 1
#

Organism: Komagataella phaffii (strain GS115 / ATCC 20864) (NCBI:txid644223)

InterPro domains:
  IPR018789 Flocculin 11 domain [PF10182] (44-171)
  IPR018789 Flocculin 11 domain [PF10182] (352-479)
  IPR018789 Flocculin 11 domain [PS51824] (24-194)
  IPR018789 Flocculin 11 domain [PS51824] (332-502)
  IPR018789 Flocculin 11 domain [SM01213] (35-182)
  IPR018789 Flocculin 11 domain [SM01213] (343-490)
  IPR025928 Flocculin type 3 repeat [PF13928] (609-652)

Secondary structure (DSSP, 8-state):
--SSSS--GGGBPPGGG-EES---SB----SS-EEEEEEEEEEEETTEEEEEEEEEE----GGGEEEEEEES---TT-S-EEEEETTTTEE--S-TTEEEEEEEEEEEE-SSTTEEEEPPEEEEEEES-TTS--TTTTT--S-SEEEEEE-----BTTB-SSSB--EEEEGGG-S--

B-factor: mean 18.22, std 10.22, range [6.96, 76.3]

GO terms:
  GO:0034109 homotypic cell-cell adhesion (P, IDA)
  GO:0097656 cell-cell self recognition (P, IDA)
  GO:0005515 protein binding (F, IPI)

Radius of gyration: 17.3 Å; Cα contacts (8 Å, |Δi|>4): 436; chains: 1; bounding box: 40×33×52 Å

Sequence (177 aa):
VPRGSSHMSSGKTCPTSEVSPACYANQWETTFPPSDIKITGATWVQDNIYDVTLLSYEAESLELENLTELKIIIGLNNSPTGGTKLVWSLNSKVYDIDNPAKWTTTLRVYTKSSADDCCYVEMYPFQQIQVDWCEAGASTDGCSAWKWPKSYDYDIGCDNMQDGVSRKHHPVYKWPKKCSSNC